Protein AF-A0A2W4JND5-F1 (afdb_monomer_lite)

Secondary structure (DSSP, 8-state):
----------PPPPPHHHHHHHHHHHHTSPPPHHHHHHHHHHHTT-HHHHHHHHHHHHHHHSS-S---------TTHHHHHHHHHHHTTTS-HHHHHHHHHHHHTTSEEEHHHHHHHHT--HHHHHHHHHHHHHTTSEEEETTEEEESSHHHHHHHHHTS-HHHHHHHHHHHHHHHHHTT--HHHHHHHHHH-GGGGGSTHHHHHHHHHHHHHHHH-HHHHHHHHHHHHTSTTS-HHHHHHHHHHHHHHHS-----TT---------------------------

Sequence (285 aa):
MVPAGGGCIELGPLSPGELHELGSAMLGRALTPDAVATAHRLTGGIPGYARSFLAVDGHARLGGRDHETGPVSAPGCQALVELITAQYSVLSAPTMRMLATAALLGGSVPRAALAVALDAAPGVLTEAIDEATTAGVIDADGDVVRFRIPVVREAFASRTPQSVRSVLHEELAARLARAGMAAELVGKLLLKAPGALVKDWVPDWLLASVAELGASAPSLATELLTRTIRQPFATEAQRAAMLAALTRILLPSRGLAGVGALPSARLQAAGGVVHPVRKIPVGTQ

Radius of gyration: 30.94 Å; chains: 1; bounding box: 106×78×84 Å

Foldseek 3Di:
DDDPPDDDDDDDAADLVSLQVLLCVLVVHGADSVLSVVLCQQQVSHVQSSNLCSNWCVCPPRPDDDDDDDPPPTPSLVVLLVVLCVLCVVADPLLLVLLLQCLLLPFKDFLVLSCLLVVDDPVSSVVSLVRCVVSQQWDDDPRIIGGPHNSSSVSSPVVQPLVRSLVSLLVSLVSCLVVVHQPVSSLVSCVSRVVSLQDLCLLVSLLVCLVVCLVPPLPSNLVSLVSNLPYDNQDPVSNVSSVVSNCCSVCVPPPPPDPPDPDPPDDDDDDDDDDDDDDDDDDDD

pLDDT: mean 79.1, std 19.09, range [31.92, 96.38]

Structure (mmCIF, N/CA/C/O backbone):
data_AF-A0A2W4JND5-F1
#
_entry.id   AF-A0A2W4JND5-F1
#
loop_
_atom_site.group_PDB
_atom_site.id
_atom_site.type_symbol
_atom_site.label_atom_id
_atom_site.label_alt_id
_atom_site.label_comp_id
_atom_site.label_asym_id
_atom_site.label_entity_id
_atom_site.label_seq_id
_atom_site.pdbx_PDB_ins_code
_atom_site.Cartn_x
_atom_site.Cartn_y
_atom_site.Cartn_z
_atom_site.occupancy
_atom_site.B_iso_or_equiv
_atom_site.auth_seq_id
_atom_site.auth_comp_id
_atom_site.auth_asym_id
_atom_site.auth_atom_id
_atom_site.pdbx_PDB_model_num
ATOM 1 N N . MET A 1 1 ? -43.789 -9.220 35.773 1.00 39.09 1 MET A N 1
ATOM 2 C CA . MET A 1 1 ? -43.293 -9.173 34.383 1.00 39.09 1 MET A CA 1
ATOM 3 C C . MET A 1 1 ? -42.991 -7.716 34.071 1.00 39.09 1 MET A C 1
ATOM 5 O O . MET A 1 1 ? -43.918 -6.957 33.833 1.00 39.09 1 MET A O 1
ATOM 9 N N . VAL A 1 2 ? -41.735 -7.296 34.244 1.00 39.28 2 VAL A N 1
ATOM 10 C CA . VAL A 1 2 ? -41.288 -5.906 34.036 1.00 39.28 2 VAL A CA 1
ATOM 11 C C . VAL A 1 2 ? -40.436 -5.897 32.766 1.00 39.28 2 VAL A C 1
ATOM 13 O O . VAL A 1 2 ? -39.515 -6.711 32.689 1.00 39.28 2 VAL A O 1
ATOM 16 N N . PRO A 1 3 ? -40.721 -5.044 31.769 1.00 44.81 3 PRO A N 1
ATOM 17 C CA . PRO A 1 3 ? -39.862 -4.922 30.606 1.00 44.81 3 PRO A CA 1
ATOM 18 C C . PRO A 1 3 ? -38.645 -4.086 31.010 1.00 44.81 3 PRO A C 1
ATOM 20 O O . PRO A 1 3 ? -38.774 -2.918 31.372 1.00 44.81 3 PRO A O 1
ATOM 23 N N . ALA A 1 4 ? -37.454 -4.678 30.980 1.00 48.53 4 ALA A N 1
ATOM 24 C CA . ALA A 1 4 ? -36.222 -3.907 31.042 1.00 48.53 4 ALA A CA 1
ATOM 25 C C . ALA A 1 4 ? -36.013 -3.259 29.666 1.00 48.53 4 ALA A C 1
ATOM 27 O O . ALA A 1 4 ? -35.512 -3.890 28.738 1.00 48.53 4 ALA A O 1
ATOM 28 N N . GLY A 1 5 ? -36.454 -2.009 29.524 1.00 49.97 5 GLY A N 1
ATOM 29 C CA . GLY A 1 5 ? -36.060 -1.150 28.413 1.00 49.97 5 GLY A CA 1
ATOM 30 C C . GLY A 1 5 ? -34.571 -0.844 28.536 1.00 49.97 5 GLY A C 1
ATOM 31 O O . GLY A 1 5 ? -34.183 0.065 29.264 1.00 49.97 5 GLY A O 1
ATOM 32 N N . GLY A 1 6 ? -33.732 -1.645 27.882 1.00 55.47 6 GLY A N 1
ATOM 33 C CA . GLY A 1 6 ? -32.300 -1.386 27.793 1.00 55.47 6 GLY A CA 1
ATOM 34 C C . GLY A 1 6 ? -32.061 -0.166 26.913 1.00 55.47 6 GLY A C 1
ATOM 35 O O . GLY A 1 6 ? -32.155 -0.260 25.693 1.00 55.47 6 GLY A O 1
ATOM 36 N N . GLY A 1 7 ? -31.783 0.985 27.524 1.00 60.22 7 GLY A N 1
ATOM 37 C CA . GLY A 1 7 ? -31.292 2.148 26.795 1.00 60.22 7 GLY A CA 1
ATOM 38 C C . GLY A 1 7 ? -29.882 1.864 26.286 1.00 60.22 7 GLY A C 1
ATOM 39 O O . GLY A 1 7 ? -28.967 1.665 27.084 1.00 60.22 7 GLY A O 1
ATOM 40 N N . CYS A 1 8 ? -29.698 1.829 24.968 1.00 54.56 8 CYS A N 1
ATOM 41 C CA . CYS A 1 8 ? -28.365 1.849 24.379 1.00 54.56 8 CYS A CA 1
ATOM 42 C C . CYS A 1 8 ? -27.800 3.267 24.501 1.00 54.56 8 CYS A C 1
ATOM 44 O O . CYS A 1 8 ? -28.387 4.218 23.990 1.00 54.56 8 CYS A O 1
ATOM 46 N N . ILE A 1 9 ? -26.665 3.405 25.186 1.00 69.31 9 ILE A N 1
ATOM 47 C CA . ILE A 1 9 ? -25.851 4.619 25.136 1.00 69.31 9 ILE A CA 1
ATOM 48 C C . ILE A 1 9 ? -24.853 4.411 24.003 1.00 69.31 9 ILE A C 1
ATOM 50 O O . ILE A 1 9 ? -23.995 3.531 24.090 1.00 69.31 9 ILE A O 1
ATOM 54 N N . GLU A 1 10 ? -24.978 5.196 22.936 1.00 68.19 10 GLU A N 1
ATOM 55 C CA . GLU A 1 10 ? -23.960 5.216 21.893 1.00 68.19 10 GLU A CA 1
ATOM 56 C C . GLU A 1 10 ? -22.719 5.931 22.420 1.00 68.19 10 GLU A C 1
ATOM 58 O O . GLU A 1 10 ? -22.744 7.118 22.748 1.00 68.19 10 GLU A O 1
ATOM 63 N N . LEU A 1 11 ? -21.626 5.183 22.532 1.00 73.75 11 LEU A N 1
ATOM 64 C CA . LEU A 1 11 ? -20.327 5.739 22.870 1.00 73.75 11 LEU A CA 1
ATOM 65 C C . LEU A 1 11 ? -19.638 6.169 21.577 1.00 73.75 11 LEU A C 1
ATOM 67 O O . LEU A 1 11 ? -19.337 5.341 20.716 1.00 73.75 11 LEU A O 1
ATOM 71 N N . GLY A 1 12 ? -19.398 7.473 21.451 1.00 78.31 12 GLY A N 1
ATOM 72 C CA . GLY A 1 12 ? -18.588 8.027 20.375 1.00 78.31 12 GLY A CA 1
ATOM 73 C C . GLY A 1 12 ? -17.095 7.707 20.543 1.00 78.31 12 GLY A C 1
ATOM 74 O O . GLY A 1 12 ? -16.668 7.201 21.586 1.00 78.31 12 GLY A O 1
ATOM 75 N N . PRO A 1 13 ? -16.273 8.005 19.524 1.00 87.50 13 PRO A N 1
ATOM 76 C CA . PRO A 1 13 ? -14.821 7.967 19.656 1.00 87.50 13 PRO A CA 1
ATOM 77 C C . PRO A 1 13 ? -14.331 8.896 20.774 1.00 87.50 13 PRO A C 1
ATOM 79 O O . PRO A 1 13 ? -14.938 9.935 21.028 1.00 87.50 13 PRO A O 1
ATOM 82 N N . LEU A 1 14 ? -13.201 8.547 21.392 1.00 89.75 14 LEU A N 1
ATOM 83 C CA . LEU A 1 14 ? -12.518 9.401 22.359 1.00 89.75 14 LEU A CA 1
ATOM 84 C C . LEU A 1 14 ? -12.172 10.740 21.714 1.00 89.75 14 LEU A C 1
ATOM 86 O O . LEU A 1 14 ? -11.491 10.791 20.686 1.00 89.75 14 LEU A O 1
ATOM 90 N N . SER A 1 15 ? -12.571 11.821 22.369 1.00 91.31 15 SER A N 1
ATOM 91 C CA . SER A 1 15 ? -12.099 13.159 22.051 1.00 91.31 15 SER A CA 1
ATOM 92 C C . SER A 1 15 ? -10.579 13.269 22.260 1.00 91.31 15 SER A C 1
ATOM 94 O O . SER A 1 15 ? -9.978 12.490 23.009 1.00 91.31 15 SER A O 1
ATOM 96 N N . PRO A 1 16 ? -9.916 14.271 21.654 1.00 90.31 16 PRO A N 1
ATOM 97 C CA . PRO A 1 16 ? -8.500 14.526 21.907 1.00 90.31 16 PRO A CA 1
ATOM 98 C C . PRO A 1 16 ? -8.167 14.710 23.398 1.00 90.31 16 PRO A C 1
ATOM 100 O O . PRO A 1 16 ? -7.103 14.281 23.837 1.00 90.31 16 PRO A O 1
ATOM 103 N N . GLY A 1 17 ? -9.075 15.301 24.185 1.00 90.38 17 GLY A N 1
ATOM 104 C CA . GLY A 1 17 ? -8.906 15.458 25.633 1.00 90.38 17 GLY A CA 1
ATOM 105 C C . GLY A 1 17 ? -8.914 14.116 26.366 1.00 90.38 17 GLY A C 1
ATOM 106 O O . GLY A 1 17 ? -7.968 13.803 27.083 1.00 90.38 17 GLY A O 1
ATOM 107 N N . GLU A 1 18 ? -9.912 13.273 26.101 1.00 93.25 18 GLU A N 1
ATOM 108 C CA . GLU A 1 18 ? -9.996 11.931 26.697 1.00 93.25 18 GLU A CA 1
ATOM 109 C C . GLU A 1 18 ? -8.821 11.040 26.268 1.00 93.25 18 GLU A C 1
ATOM 111 O O . GLU A 1 18 ? -8.309 10.241 27.052 1.00 93.25 18 GLU A O 1
ATOM 116 N N . LEU A 1 19 ? -8.340 11.195 25.030 1.00 91.19 19 LEU A N 1
ATOM 117 C CA . LEU A 1 19 ? -7.162 10.480 24.550 1.00 91.19 19 LEU A CA 1
ATOM 118 C C . LEU A 1 19 ? -5.870 10.971 25.218 1.00 91.19 19 LEU A C 1
ATOM 120 O O . LEU A 1 19 ? -4.980 10.162 25.489 1.00 91.19 19 LEU A O 1
ATOM 124 N N . HIS A 1 20 ? -5.759 12.272 25.498 1.00 91.81 20 HIS A N 1
ATOM 125 C CA . HIS A 1 20 ? -4.660 12.821 26.286 1.00 91.81 20 HIS A CA 1
ATOM 126 C C . HIS A 1 20 ? -4.665 12.250 27.705 1.00 91.81 20 HIS A C 1
ATOM 128 O O . HIS A 1 20 ? -3.616 11.812 28.175 1.00 91.81 20 HIS A O 1
ATOM 134 N N . GLU A 1 21 ? -5.821 12.214 28.368 1.00 92.88 21 GLU A N 1
ATOM 135 C CA . GLU A 1 21 ? -5.962 11.650 29.714 1.00 92.88 21 GLU A CA 1
ATOM 136 C C . GLU A 1 21 ? -5.598 10.163 29.738 1.00 92.88 21 GLU A C 1
ATOM 138 O O . GLU A 1 21 ? -4.731 9.748 30.511 1.00 92.88 21 GLU A O 1
ATOM 143 N N . LEU A 1 22 ? -6.180 9.374 28.829 1.00 90.62 22 LEU A N 1
ATOM 144 C CA . LEU A 1 22 ? -5.889 7.948 28.697 1.00 90.62 22 LEU A CA 1
ATOM 145 C C . LEU A 1 22 ? -4.401 7.699 28.429 1.00 90.62 22 LEU A C 1
ATOM 147 O O . LEU A 1 22 ? -3.769 6.885 29.103 1.00 90.62 22 LEU A O 1
ATOM 151 N N . GLY A 1 23 ? -3.833 8.396 27.445 1.00 87.50 23 GLY A N 1
ATOM 152 C CA . GLY A 1 23 ? -2.433 8.243 27.073 1.00 87.50 23 GLY A CA 1
ATOM 153 C C . GLY A 1 23 ? -1.480 8.672 28.178 1.00 87.50 23 GLY A C 1
ATOM 154 O O . GLY A 1 23 ? -0.476 7.998 28.405 1.00 87.50 23 GLY A O 1
ATOM 155 N N . SER A 1 24 ? -1.816 9.733 28.912 1.00 88.62 24 SER A N 1
ATOM 156 C CA . SER A 1 24 ? -0.986 10.208 30.015 1.00 88.62 24 SER A CA 1
ATOM 157 C C . SER A 1 24 ? -0.997 9.248 31.199 1.00 88.62 24 SER A C 1
ATOM 159 O O . SER A 1 24 ? 0.059 8.979 31.773 1.00 88.62 24 SER A O 1
ATOM 161 N N . ALA A 1 25 ? -2.160 8.670 31.510 1.00 88.94 25 ALA A N 1
ATOM 162 C CA . ALA A 1 25 ? -2.290 7.633 32.526 1.00 88.94 25 ALA A CA 1
ATOM 163 C C . ALA A 1 25 ? -1.521 6.355 32.149 1.00 88.94 25 ALA A C 1
ATOM 165 O O . ALA A 1 25 ? -0.824 5.791 32.988 1.00 88.94 25 ALA A O 1
ATOM 166 N N . MET A 1 26 ? -1.604 5.909 30.889 1.00 87.50 26 MET A N 1
ATOM 167 C CA . MET A 1 26 ? -0.947 4.673 30.439 1.00 87.50 26 MET A CA 1
ATOM 168 C C . MET A 1 26 ? 0.574 4.801 30.304 1.00 87.50 26 MET A C 1
ATOM 170 O O . MET A 1 26 ? 1.289 3.848 30.598 1.00 87.50 26 MET A O 1
ATOM 174 N N . LEU A 1 27 ? 1.074 5.953 29.849 1.00 85.12 27 LEU A N 1
ATOM 175 C CA . LEU A 1 27 ? 2.503 6.167 29.586 1.00 85.12 27 LEU A CA 1
ATOM 176 C C . LEU A 1 27 ? 3.247 6.807 30.767 1.00 85.12 27 LEU A C 1
ATOM 178 O O . LEU A 1 27 ? 4.459 7.014 30.681 1.00 85.12 27 LEU A O 1
ATOM 182 N N . GLY A 1 28 ? 2.531 7.171 31.837 1.00 85.31 28 GLY A N 1
ATOM 183 C CA . GLY A 1 28 ? 3.091 7.835 33.018 1.00 85.31 28 GLY A CA 1
ATOM 184 C C . GLY A 1 28 ? 3.642 9.241 32.749 1.00 85.31 28 GLY A C 1
ATOM 185 O O . GLY A 1 28 ? 4.472 9.728 33.513 1.00 85.31 28 GLY A O 1
ATOM 186 N N . ARG A 1 29 ? 3.233 9.891 31.649 1.00 86.81 29 ARG A N 1
ATOM 187 C CA . ARG A 1 29 ? 3.708 11.224 31.238 1.00 86.81 29 ARG A CA 1
ATOM 188 C C . ARG A 1 29 ? 2.666 11.959 30.408 1.00 86.81 29 ARG A C 1
ATOM 190 O O . ARG A 1 29 ? 1.970 11.332 29.621 1.00 86.81 29 ARG A O 1
ATOM 197 N N . ALA A 1 30 ? 2.639 13.286 30.488 1.00 86.56 30 ALA A N 1
ATOM 198 C CA . ALA A 1 30 ? 1.767 14.089 29.635 1.00 86.56 30 ALA A CA 1
ATOM 199 C C . ALA A 1 30 ? 2.084 13.881 28.141 1.00 86.56 30 ALA A C 1
ATOM 201 O O . ALA A 1 30 ? 3.249 13.904 27.721 1.00 86.56 30 ALA A O 1
ATOM 202 N N . LEU A 1 31 ? 1.043 13.697 27.327 1.00 85.19 31 LEU A N 1
ATOM 203 C CA . LEU A 1 31 ? 1.168 13.689 25.871 1.00 85.19 31 LEU A CA 1
ATOM 204 C C . LEU A 1 31 ? 1.170 15.112 25.308 1.00 85.19 31 LEU A C 1
ATOM 206 O O . LEU A 1 31 ? 0.340 15.939 25.677 1.00 85.19 31 LEU A O 1
ATOM 210 N N . THR A 1 32 ? 2.063 15.391 24.360 1.00 87.69 32 THR A N 1
ATOM 211 C CA . THR A 1 32 ? 2.031 16.659 23.620 1.00 87.69 32 THR A CA 1
ATOM 212 C C . THR A 1 32 ? 0.792 16.727 22.715 1.00 87.69 32 THR A C 1
ATOM 214 O O . THR A 1 32 ? 0.292 15.678 22.296 1.00 87.69 32 THR A O 1
ATOM 217 N N . PRO A 1 33 ? 0.306 17.928 22.347 1.00 88.12 33 PRO A N 1
ATOM 218 C CA . PRO A 1 33 ? -0.812 18.067 21.408 1.00 88.12 33 PRO A CA 1
ATOM 219 C C . PRO A 1 33 ? -0.591 17.309 20.091 1.00 88.12 33 PRO A C 1
ATOM 221 O O . PRO A 1 33 ? -1.497 16.634 19.607 1.00 88.12 33 PRO A O 1
ATOM 224 N N . ASP A 1 34 ? 0.636 17.324 19.564 1.00 84.44 34 ASP A N 1
ATOM 225 C CA . ASP A 1 34 ? 1.003 16.585 18.350 1.00 84.44 34 ASP A CA 1
ATOM 226 C C . ASP A 1 34 ? 0.943 15.064 18.538 1.00 84.44 34 ASP A C 1
ATOM 228 O O . ASP A 1 34 ? 0.507 14.337 17.639 1.00 84.44 34 ASP A O 1
ATOM 232 N N . ALA A 1 35 ? 1.352 14.566 19.710 1.00 83.38 35 ALA A N 1
ATOM 233 C CA . ALA A 1 35 ? 1.254 13.150 20.046 1.00 83.38 35 ALA A CA 1
ATOM 234 C C . ALA A 1 35 ? -0.210 12.706 20.162 1.00 83.38 35 ALA A C 1
ATOM 236 O O . ALA A 1 35 ? -0.574 11.658 19.628 1.00 83.38 35 ALA A O 1
ATOM 237 N N . VAL A 1 36 ? -1.059 13.524 20.791 1.00 88.50 36 VAL A N 1
ATOM 238 C CA . VAL A 1 36 ? -2.507 13.285 20.886 1.00 88.50 36 VAL A CA 1
ATOM 239 C C . VAL A 1 36 ? -3.141 13.285 19.497 1.00 88.50 36 VAL A C 1
ATOM 241 O O . VAL A 1 36 ? -3.840 12.337 19.144 1.00 88.50 36 VAL A O 1
ATOM 244 N N . ALA A 1 37 ? -2.852 14.292 18.669 1.00 85.62 37 ALA A N 1
ATOM 245 C CA . ALA A 1 37 ? -3.363 14.374 17.302 1.00 85.62 37 ALA A CA 1
ATOM 246 C C . ALA A 1 37 ? -2.917 13.174 16.451 1.00 85.62 37 ALA A C 1
ATOM 248 O O . ALA A 1 37 ? -3.693 12.633 15.660 1.00 85.62 37 ALA A O 1
ATOM 249 N N . THR A 1 38 ? -1.676 12.718 16.634 1.00 82.88 38 THR A N 1
ATOM 250 C CA . THR A 1 38 ? -1.141 11.538 15.949 1.00 82.88 38 THR A CA 1
ATOM 251 C C . THR A 1 38 ? -1.830 10.259 16.404 1.00 82.88 38 THR A C 1
ATOM 253 O O . THR A 1 38 ? -2.310 9.509 15.556 1.00 82.88 38 THR A O 1
ATOM 256 N N . ALA A 1 39 ? -1.948 10.030 17.712 1.00 83.88 39 ALA A N 1
ATOM 257 C CA . ALA A 1 39 ? -2.646 8.871 18.254 1.00 83.88 39 ALA A CA 1
ATOM 258 C C . ALA A 1 39 ? -4.120 8.846 17.815 1.00 83.88 39 ALA A C 1
ATOM 260 O O . ALA A 1 39 ? -4.609 7.807 17.368 1.00 83.88 39 ALA A O 1
ATOM 261 N N . HIS A 1 40 ? -4.804 9.993 17.848 1.00 87.06 40 HIS A N 1
ATOM 262 C CA . HIS A 1 40 ? -6.198 10.108 17.425 1.00 87.06 40 HIS A CA 1
ATOM 263 C C . HIS A 1 40 ? -6.356 9.751 15.944 1.00 87.06 40 HIS A C 1
ATOM 265 O O . HIS A 1 40 ? -7.178 8.912 15.590 1.00 87.06 40 HIS A O 1
ATOM 271 N N . ARG A 1 41 ? -5.512 10.310 15.069 1.00 84.75 41 ARG A N 1
ATOM 272 C CA . ARG A 1 41 ? -5.516 10.006 13.630 1.00 84.75 41 ARG A CA 1
ATOM 273 C C . ARG A 1 41 ? -5.228 8.534 13.326 1.00 84.75 41 ARG A C 1
ATOM 275 O O . ARG A 1 41 ? -5.831 7.981 12.414 1.00 84.75 41 ARG A O 1
ATOM 282 N N . LEU A 1 42 ? -4.303 7.901 14.048 1.00 81.06 42 LEU A N 1
ATOM 283 C CA . LEU A 1 42 ? -3.937 6.501 13.800 1.00 81.06 42 LEU A CA 1
ATOM 284 C C . LEU A 1 42 ? -5.025 5.521 14.251 1.00 81.06 42 LEU A C 1
ATOM 286 O O . LEU A 1 42 ? -5.218 4.488 13.611 1.00 81.06 42 LEU A O 1
ATOM 290 N N . THR A 1 43 ? -5.729 5.852 15.332 1.00 84.00 43 THR A N 1
ATOM 291 C CA . THR A 1 43 ? -6.677 4.954 16.015 1.00 84.00 43 THR A CA 1
ATOM 292 C C . THR A 1 43 ? -8.141 5.296 15.743 1.00 84.00 43 THR A C 1
ATOM 294 O O . THR A 1 43 ? -9.027 4.530 16.110 1.00 84.00 43 THR A O 1
ATOM 297 N N . GLY A 1 44 ? -8.407 6.442 15.111 1.00 83.62 44 GLY A N 1
ATOM 298 C CA . GLY A 1 44 ? -9.751 6.985 14.923 1.00 83.62 44 GLY A CA 1
ATOM 299 C C . GLY A 1 44 ? -10.433 7.393 16.230 1.00 83.62 44 GLY A C 1
ATOM 300 O O . GLY A 1 44 ? -11.652 7.494 16.251 1.00 83.62 44 GLY A O 1
ATOM 301 N N . GLY A 1 45 ? -9.679 7.535 17.329 1.00 83.81 45 GLY A N 1
ATOM 302 C CA . GLY A 1 45 ? -10.237 7.749 18.668 1.00 83.81 45 GLY A CA 1
ATOM 303 C C . GLY A 1 45 ? -10.958 6.522 19.240 1.00 83.81 45 GLY A C 1
ATOM 304 O O . GLY A 1 45 ? -11.527 6.602 20.322 1.00 83.81 45 GLY A O 1
ATOM 305 N N . ILE A 1 46 ? -10.946 5.370 18.561 1.00 85.44 46 ILE A N 1
ATOM 306 C CA . ILE A 1 46 ? -11.644 4.175 19.046 1.00 85.44 46 ILE A CA 1
ATOM 307 C C . ILE A 1 46 ? -10.950 3.678 20.325 1.00 85.44 46 ILE A C 1
ATOM 309 O O . ILE A 1 46 ? -9.768 3.325 20.259 1.00 85.44 46 ILE A O 1
ATOM 313 N N . PRO A 1 47 ? -11.644 3.596 21.481 1.00 84.75 47 PRO A N 1
ATOM 314 C CA . PRO A 1 47 ? -11.005 3.332 22.772 1.00 84.75 47 PRO A CA 1
ATOM 315 C C . PRO A 1 47 ? -10.136 2.068 22.805 1.00 84.75 47 PRO A C 1
ATOM 317 O O . PRO A 1 47 ? -9.034 2.087 23.355 1.00 84.75 47 PRO A O 1
ATOM 320 N N . GLY A 1 48 ? -10.602 0.975 22.189 1.00 79.50 48 GLY A N 1
ATOM 321 C CA . GLY A 1 48 ? -9.845 -0.278 22.105 1.00 79.50 48 GLY A CA 1
ATOM 322 C C . GLY A 1 48 ? -8.540 -0.120 21.321 1.00 79.50 48 GLY A C 1
ATOM 323 O O . GLY A 1 48 ? -7.477 -0.505 21.801 1.00 79.50 48 GLY A O 1
ATOM 324 N N . TYR A 1 49 ? -8.602 0.530 20.157 1.00 81.56 49 TYR A N 1
ATOM 325 C CA . TYR A 1 49 ? -7.434 0.794 19.317 1.00 81.56 49 TYR A CA 1
ATOM 326 C C . TYR A 1 49 ? -6.456 1.764 19.977 1.00 81.56 49 TYR A C 1
ATOM 328 O O . TYR A 1 49 ? -5.252 1.530 19.933 1.00 81.56 49 TYR A O 1
ATOM 336 N N . ALA A 1 50 ? -6.966 2.816 20.620 1.00 84.62 50 ALA A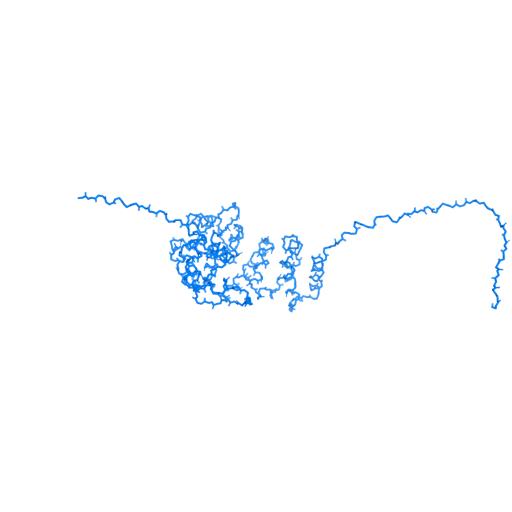 N 1
ATOM 337 C CA . ALA A 1 50 ? -6.172 3.769 21.385 1.00 84.62 50 ALA A CA 1
ATOM 338 C C . ALA A 1 50 ? -5.377 3.079 22.495 1.00 84.62 50 ALA A C 1
ATOM 340 O O . ALA A 1 50 ? -4.158 3.236 22.553 1.00 84.62 50 ALA A O 1
ATOM 341 N N . ARG A 1 51 ? -6.037 2.261 23.326 1.00 81.81 51 ARG A N 1
ATOM 342 C CA . ARG A 1 51 ? -5.371 1.512 24.402 1.00 81.81 51 ARG A CA 1
ATOM 343 C C . ARG A 1 51 ? -4.302 0.573 23.863 1.00 81.81 51 ARG A C 1
ATOM 345 O O . ARG A 1 51 ? -3.172 0.609 24.342 1.00 81.81 51 ARG A O 1
ATOM 352 N N . SER A 1 52 ? -4.638 -0.239 22.863 1.00 78.25 52 SER A N 1
ATOM 353 C CA . SER A 1 52 ? -3.684 -1.178 22.275 1.00 78.25 52 SER A CA 1
ATOM 354 C C . SER A 1 52 ? -2.496 -0.456 21.635 1.00 78.25 52 SER A C 1
ATOM 356 O O . SER A 1 52 ? -1.360 -0.841 21.875 1.00 78.25 52 SER A O 1
ATOM 358 N N . PHE A 1 53 ? -2.720 0.626 20.884 1.00 78.31 53 PHE A N 1
ATOM 359 C CA . PHE A 1 53 ? -1.640 1.423 20.297 1.00 78.31 53 PHE A CA 1
ATOM 360 C C . PHE A 1 53 ? -0.733 2.049 21.366 1.00 78.31 53 PHE A C 1
ATOM 362 O O . PHE A 1 53 ? 0.488 1.940 21.281 1.00 78.31 53 PHE A O 1
ATOM 369 N N . LEU A 1 54 ? -1.311 2.669 22.399 1.00 80.62 54 LEU A N 1
ATOM 370 C CA . LEU A 1 54 ? -0.556 3.312 23.477 1.00 80.62 54 LEU A CA 1
ATOM 371 C C . LEU A 1 54 ? 0.288 2.308 24.270 1.00 80.62 54 LEU A C 1
ATOM 373 O O . LEU A 1 54 ? 1.446 2.596 24.558 1.00 80.62 54 LEU A O 1
ATOM 377 N N . ALA A 1 55 ? -0.257 1.125 24.568 1.00 77.44 55 ALA A N 1
ATOM 378 C CA . ALA A 1 55 ? 0.453 0.073 25.298 1.00 77.44 55 ALA A CA 1
ATOM 379 C C . ALA A 1 55 ? 1.682 -0.472 24.548 1.00 77.44 55 ALA A C 1
ATOM 381 O O . ALA A 1 55 ? 2.608 -0.989 25.166 1.00 77.44 55 ALA A O 1
ATOM 382 N N . VAL A 1 56 ? 1.674 -0.382 23.219 1.00 68.88 56 VAL A N 1
ATOM 383 C CA . VAL A 1 56 ? 2.628 -1.065 22.338 1.00 68.88 56 VAL A CA 1
ATOM 384 C C . VAL A 1 56 ? 3.655 -0.096 21.773 1.00 68.88 56 VAL A C 1
ATOM 386 O O . VAL A 1 56 ? 4.858 -0.307 21.890 1.00 68.88 56 VAL A O 1
ATOM 389 N N . ASP A 1 57 ? 3.158 0.979 21.174 1.00 67.94 57 ASP A N 1
ATOM 390 C CA . ASP A 1 57 ? 3.929 1.925 20.378 1.00 67.94 57 ASP A CA 1
ATOM 391 C C . ASP A 1 57 ? 3.987 3.310 21.030 1.00 67.94 57 ASP A C 1
ATOM 393 O O . ASP A 1 57 ? 4.777 4.153 20.607 1.00 67.94 57 ASP A O 1
ATOM 397 N N . GLY A 1 58 ? 3.174 3.577 22.059 1.00 66.38 58 GLY A N 1
ATOM 398 C CA . GLY A 1 58 ? 3.047 4.908 22.656 1.00 66.38 58 GLY A CA 1
ATOM 399 C C . GLY A 1 58 ? 4.367 5.463 23.198 1.00 66.38 58 GLY A C 1
ATOM 400 O O . GLY A 1 58 ? 4.629 6.660 23.092 1.00 66.38 58 GLY A O 1
ATOM 401 N N . HIS A 1 59 ? 5.254 4.607 23.709 1.00 66.25 59 HIS A N 1
ATOM 402 C CA . HIS A 1 59 ? 6.583 5.040 24.145 1.00 66.25 59 HIS A CA 1
ATOM 403 C C . HIS A 1 59 ? 7.512 5.376 22.970 1.00 66.25 59 HIS A C 1
ATOM 405 O O . HIS A 1 59 ? 8.135 6.435 22.986 1.00 66.25 59 HIS A O 1
ATOM 411 N N . ALA A 1 60 ? 7.570 4.521 21.944 1.00 67.06 60 ALA A N 1
ATOM 412 C CA . ALA A 1 60 ? 8.506 4.662 20.826 1.00 67.06 60 ALA A CA 1
ATOM 413 C C . ALA A 1 60 ? 8.057 5.694 19.776 1.00 67.06 60 ALA A C 1
ATOM 415 O O . ALA A 1 60 ? 8.870 6.456 19.266 1.00 67.06 60 ALA A O 1
ATOM 416 N N . ARG A 1 61 ? 6.760 5.737 19.446 1.00 68.81 61 ARG A N 1
ATOM 417 C CA . ARG A 1 61 ? 6.212 6.566 18.355 1.00 68.81 61 ARG A CA 1
ATOM 418 C C . ARG A 1 61 ? 5.690 7.924 18.825 1.00 68.81 61 ARG A C 1
ATOM 420 O O . ARG A 1 61 ? 5.503 8.807 17.994 1.00 68.81 61 ARG A O 1
ATOM 427 N N . LEU A 1 62 ? 5.462 8.107 20.130 1.00 73.19 62 LEU A N 1
ATOM 428 C CA . LEU A 1 62 ? 5.026 9.386 20.716 1.00 73.19 62 LEU A CA 1
ATOM 429 C C . LEU A 1 62 ? 6.073 10.000 21.665 1.00 73.19 62 LEU A C 1
ATOM 431 O O . LEU A 1 62 ? 5.773 10.977 22.360 1.00 73.19 62 LEU A O 1
ATOM 435 N N . GLY A 1 63 ? 7.262 9.400 21.779 1.00 56.97 63 GLY A N 1
ATOM 436 C CA . GLY A 1 63 ? 8.404 9.949 22.511 1.00 56.97 63 GLY A CA 1
ATOM 437 C C . GLY A 1 63 ? 9.154 10.945 21.628 1.00 56.97 63 GLY A C 1
ATOM 438 O O . GLY A 1 63 ? 9.584 10.603 20.533 1.00 56.97 63 GLY A O 1
ATOM 439 N N . GLY A 1 64 ? 9.249 12.203 22.055 1.00 51.16 64 GLY A N 1
ATOM 440 C CA . GLY A 1 64 ? 9.894 13.255 21.273 1.00 51.16 64 GLY A CA 1
ATOM 441 C C . GLY A 1 64 ? 11.409 13.060 21.133 1.00 51.16 64 GLY A C 1
ATOM 442 O O . GLY A 1 64 ? 12.094 12.977 22.143 1.00 51.16 64 GLY A O 1
ATOM 443 N N . ARG A 1 65 ? 11.860 13.107 19.870 1.00 45.53 65 ARG A N 1
ATOM 444 C CA . ARG A 1 65 ? 13.229 13.185 19.312 1.00 45.53 65 ARG A CA 1
ATOM 445 C C . ARG A 1 65 ? 14.186 12.015 19.598 1.00 45.53 65 ARG A C 1
ATOM 447 O O . ARG A 1 65 ? 14.354 11.557 20.716 1.00 45.53 65 ARG A O 1
ATOM 454 N N . ASP A 1 66 ? 14.832 11.620 18.502 1.00 39.69 66 ASP A N 1
ATOM 455 C CA . ASP A 1 66 ? 15.968 10.711 18.368 1.00 39.69 66 ASP A CA 1
ATOM 456 C C . ASP A 1 66 ? 15.687 9.235 18.660 1.00 39.69 66 ASP A C 1
ATOM 458 O O . ASP A 1 66 ? 16.162 8.673 19.640 1.00 39.69 66 ASP A O 1
ATOM 462 N N . HIS A 1 67 ? 14.994 8.568 17.736 1.00 39.16 67 HIS A N 1
ATOM 463 C CA . HIS A 1 67 ? 15.336 7.184 17.409 1.00 39.16 67 HIS A CA 1
ATOM 464 C C . HIS A 1 67 ? 15.321 7.005 15.895 1.00 39.16 67 HIS A C 1
ATOM 466 O O . HIS A 1 67 ? 14.305 7.218 15.230 1.00 39.16 67 HIS A O 1
ATOM 472 N N . GLU A 1 68 ? 16.483 6.632 15.363 1.00 31.92 68 GLU A N 1
ATOM 473 C CA . GLU A 1 68 ? 16.620 6.105 14.017 1.00 31.92 68 GLU A CA 1
ATOM 474 C C . GLU A 1 68 ? 15.569 5.014 13.799 1.00 31.92 68 GLU A C 1
ATOM 476 O O . GLU A 1 68 ? 15.389 4.111 14.618 1.00 31.92 68 GLU A O 1
ATOM 481 N N . THR A 1 69 ? 14.844 5.124 12.692 1.00 39.09 69 THR A N 1
ATOM 482 C CA . THR A 1 69 ? 13.872 4.144 12.208 1.00 39.09 69 THR A CA 1
ATOM 483 C C . THR A 1 69 ? 14.559 2.813 11.892 1.00 39.09 69 THR A C 1
ATOM 485 O O . THR A 1 69 ? 14.846 2.502 10.739 1.00 39.09 69 THR A O 1
ATOM 488 N N . GLY A 1 70 ? 14.823 2.021 12.929 1.00 32.47 70 GLY A N 1
ATOM 489 C CA . GLY A 1 70 ? 15.053 0.584 12.845 1.00 32.47 70 GLY A CA 1
ATOM 490 C C . GLY A 1 70 ? 13.719 -0.176 12.858 1.00 32.47 70 GLY A C 1
ATOM 491 O O . GLY A 1 70 ? 12.726 0.329 13.389 1.00 32.47 70 GLY A O 1
ATOM 492 N N . PRO A 1 71 ? 13.647 -1.376 12.258 1.00 32.66 71 PRO A N 1
ATOM 493 C CA . PRO A 1 71 ? 12.406 -2.129 12.156 1.00 32.66 71 PRO A CA 1
ATOM 494 C C . PRO A 1 71 ? 11.961 -2.576 13.550 1.00 32.66 71 PRO A C 1
ATOM 496 O O . PRO A 1 71 ? 12.526 -3.500 14.131 1.00 32.66 71 PRO A O 1
ATOM 499 N N . VAL A 1 72 ? 10.927 -1.927 14.083 1.00 37.75 72 VAL A N 1
ATOM 500 C CA . VAL A 1 72 ? 10.262 -2.346 15.316 1.00 37.75 72 VAL A CA 1
ATOM 501 C C . VAL A 1 72 ? 9.566 -3.684 15.048 1.00 37.75 72 VAL A C 1
ATOM 503 O O . VAL A 1 72 ? 8.418 -3.743 14.619 1.00 37.75 72 VAL A O 1
ATOM 506 N N . SER A 1 73 ? 10.281 -4.783 15.280 1.00 41.12 73 SER A N 1
ATOM 507 C CA . SER A 1 73 ? 9.669 -6.055 15.659 1.00 41.12 73 SER A CA 1
ATOM 508 C C . SER A 1 73 ? 9.457 -6.013 17.169 1.00 41.12 73 SER A C 1
ATOM 510 O O . SER A 1 73 ? 10.255 -6.560 17.923 1.00 41.12 73 SER A O 1
ATOM 512 N N . ALA A 1 74 ? 8.427 -5.293 17.622 1.00 35.97 74 ALA A N 1
ATOM 513 C CA . ALA A 1 74 ? 8.017 -5.312 19.023 1.00 35.97 74 ALA A CA 1
ATOM 514 C C . ALA A 1 74 ? 6.829 -6.280 19.211 1.00 35.97 74 ALA A C 1
ATOM 516 O O . ALA A 1 74 ? 5.873 -6.219 18.431 1.00 35.97 74 ALA A O 1
ATOM 517 N N . PRO A 1 75 ? 6.833 -7.121 20.265 1.00 35.81 75 PRO A N 1
ATOM 518 C CA . PRO A 1 75 ? 5.759 -8.064 20.615 1.00 35.81 75 PRO A CA 1
ATOM 519 C C . PRO A 1 75 ? 4.355 -7.458 20.789 1.00 35.81 75 PRO A C 1
ATOM 521 O O . PRO A 1 75 ? 3.378 -8.185 20.936 1.00 35.81 75 PRO A O 1
ATOM 524 N N . GLY A 1 76 ? 4.218 -6.133 20.769 1.00 41.53 76 GLY A N 1
ATOM 525 C CA . GLY A 1 76 ? 2.940 -5.467 20.969 1.00 41.53 76 GLY A CA 1
ATOM 526 C C . GLY A 1 76 ? 2.017 -5.426 19.742 1.00 41.53 76 GLY A C 1
ATOM 527 O O . GLY A 1 76 ? 0.819 -5.199 19.892 1.00 41.53 76 GLY A O 1
ATOM 528 N N . CYS A 1 77 ? 2.503 -5.734 18.533 1.00 55.94 77 CYS A N 1
ATOM 529 C CA . CYS A 1 77 ? 1.611 -5.900 17.376 1.00 55.94 77 CYS A CA 1
ATOM 530 C C . CYS A 1 77 ? 0.540 -6.976 17.624 1.00 55.94 77 CYS A C 1
ATOM 532 O O . CYS A 1 77 ? -0.551 -6.883 17.075 1.00 55.94 77 CYS A O 1
ATOM 534 N N . GLN A 1 78 ? 0.824 -7.975 18.459 1.00 60.69 78 GLN A N 1
ATOM 535 C CA . GLN A 1 78 ? -0.008 -9.162 18.569 1.00 60.69 78 GLN A CA 1
ATOM 536 C C . GLN A 1 78 ? -1.372 -8.900 19.219 1.00 60.69 78 GLN A C 1
ATOM 538 O O . GLN A 1 78 ? -2.372 -9.284 18.633 1.00 60.69 78 GLN A O 1
ATOM 543 N N . ALA A 1 79 ? -1.458 -8.169 20.335 1.00 64.44 79 ALA A N 1
ATOM 544 C CA . ALA A 1 79 ? -2.744 -7.907 20.997 1.00 64.44 79 ALA A CA 1
ATOM 545 C C . ALA A 1 79 ? -3.686 -7.032 20.147 1.00 64.44 79 ALA A C 1
ATOM 547 O O . ALA A 1 79 ? -4.892 -7.259 20.090 1.00 64.44 79 ALA A O 1
ATOM 548 N N . LEU A 1 80 ? -3.131 -6.037 19.450 1.00 69.62 80 LEU A N 1
ATOM 549 C CA . LEU A 1 80 ? -3.868 -5.202 18.501 1.00 69.62 80 LEU A CA 1
ATOM 550 C C . LEU A 1 80 ? -4.317 -6.022 17.279 1.00 69.62 80 LEU A C 1
ATOM 552 O O . LEU A 1 80 ? -5.462 -5.912 16.844 1.00 69.62 80 LEU A O 1
ATOM 556 N N . VAL A 1 81 ? -3.428 -6.864 16.745 1.00 69.38 81 VAL A N 1
ATOM 557 C CA . VAL A 1 81 ? -3.738 -7.793 15.652 1.00 69.38 81 VAL A CA 1
ATOM 558 C C . VAL A 1 81 ? -4.807 -8.793 16.074 1.00 69.38 81 VAL A C 1
ATOM 560 O O . VAL A 1 81 ? -5.716 -9.034 15.291 1.00 69.38 81 VAL A O 1
ATOM 563 N N . GLU A 1 82 ? -4.753 -9.341 17.284 1.00 71.50 82 GLU A N 1
ATOM 564 C CA . GLU A 1 82 ? -5.742 -10.271 17.835 1.00 71.50 82 GLU A CA 1
ATOM 565 C C . GLU A 1 82 ? -7.097 -9.591 18.024 1.00 71.50 82 GLU A C 1
ATOM 567 O O . GLU A 1 82 ? -8.103 -10.133 17.574 1.00 71.50 82 GLU A O 1
ATOM 572 N N . LEU A 1 83 ? -7.129 -8.375 18.582 1.00 75.00 83 LEU A N 1
ATOM 573 C CA . LEU A 1 83 ? -8.348 -7.572 18.714 1.00 75.00 83 LEU A CA 1
ATOM 574 C C . LEU A 1 83 ? -9.005 -7.330 17.348 1.00 75.00 83 LEU A C 1
ATOM 576 O O . LEU A 1 83 ? -10.192 -7.588 17.167 1.00 75.00 83 LEU A O 1
ATOM 580 N N . ILE A 1 84 ? -8.223 -6.860 16.374 1.00 76.94 84 ILE A N 1
ATOM 581 C CA . ILE A 1 84 ? -8.705 -6.559 15.021 1.00 76.94 84 ILE A CA 1
ATOM 582 C C . ILE A 1 84 ? -9.112 -7.844 14.294 1.00 76.94 84 ILE A C 1
ATOM 584 O O . ILE A 1 84 ? -10.133 -7.876 13.613 1.00 76.94 84 ILE A O 1
ATOM 588 N N . THR A 1 85 ? -8.356 -8.929 14.465 1.00 71.94 85 THR A N 1
ATOM 589 C CA . THR A 1 85 ? -8.679 -10.230 13.867 1.00 71.94 85 THR A CA 1
ATOM 590 C C . THR A 1 85 ? -9.968 -10.792 14.454 1.00 71.94 85 THR A C 1
ATOM 592 O O . THR A 1 85 ? -10.793 -11.291 13.698 1.00 71.94 85 THR A O 1
ATOM 595 N N . ALA A 1 86 ? -10.179 -10.680 15.767 1.00 75.88 86 ALA A N 1
ATOM 596 C CA . ALA A 1 86 ? -11.418 -11.094 16.415 1.00 75.88 86 ALA A CA 1
ATOM 597 C C . ALA A 1 86 ? -12.604 -10.252 15.926 1.00 75.88 86 ALA A C 1
ATOM 599 O O . ALA A 1 86 ? -13.632 -10.809 15.542 1.00 75.88 86 ALA A O 1
ATOM 600 N N . GLN A 1 87 ? -12.433 -8.928 15.858 1.00 77.06 87 GLN A N 1
ATOM 601 C CA . GLN A 1 87 ? -13.462 -7.994 15.403 1.00 77.06 87 GLN A CA 1
ATOM 602 C C . GLN A 1 87 ? -13.919 -8.267 13.964 1.00 77.06 87 GLN A C 1
ATOM 604 O O . GLN A 1 87 ? -15.106 -8.167 13.672 1.00 77.06 87 GLN A O 1
ATOM 609 N N . TYR A 1 88 ? -12.995 -8.643 13.078 1.00 81.88 88 TYR A N 1
ATOM 610 C CA . TYR A 1 88 ? -13.284 -8.897 11.664 1.00 81.88 88 TYR A CA 1
ATOM 611 C C . TYR A 1 88 ? -13.289 -10.387 11.296 1.00 81.88 88 TYR A C 1
ATOM 613 O O . TYR A 1 88 ? -13.246 -10.735 10.119 1.00 81.88 88 TYR A O 1
ATOM 621 N N . SER A 1 89 ? -13.371 -11.281 12.285 1.00 74.88 89 SER A N 1
ATOM 622 C CA . SER A 1 89 ? -13.397 -12.739 12.071 1.00 74.88 89 SER A CA 1
ATOM 623 C C . SER A 1 89 ? -14.642 -13.231 11.324 1.00 74.88 89 SER A C 1
ATOM 625 O O . SER A 1 89 ? -14.623 -14.321 10.761 1.00 74.88 89 SER A O 1
ATOM 627 N N . VAL A 1 90 ? -15.699 -12.415 11.296 1.00 83.50 90 VAL A N 1
ATOM 628 C CA . VAL A 1 90 ? -16.960 -12.678 10.586 1.00 83.50 90 VAL A CA 1
ATOM 629 C C . VAL A 1 90 ? -16.816 -12.489 9.069 1.00 83.50 90 VAL A C 1
ATOM 631 O O . VAL A 1 90 ? -17.636 -13.006 8.316 1.00 83.50 90 VAL A O 1
ATOM 634 N N . LEU A 1 91 ? -15.772 -11.785 8.612 1.00 90.12 91 LEU A N 1
ATOM 635 C CA . LEU A 1 91 ? -15.544 -11.543 7.190 1.00 90.12 91 LEU A CA 1
ATOM 636 C C . LEU A 1 91 ? -15.179 -12.826 6.445 1.00 90.12 91 LEU A C 1
ATOM 638 O O . LEU A 1 91 ? -14.404 -13.659 6.928 1.00 90.12 91 LEU A O 1
ATOM 642 N N . SER A 1 92 ? -15.667 -12.937 5.213 1.00 92.00 92 SER A N 1
ATOM 643 C CA . SER A 1 92 ? -15.340 -14.050 4.334 1.00 92.00 92 SER A CA 1
ATOM 644 C C . SER A 1 92 ? -13.830 -14.148 4.055 1.00 92.00 92 SER A C 1
ATOM 646 O O . SER A 1 92 ? -13.071 -13.170 4.068 1.00 92.00 92 SER A O 1
ATOM 648 N N . ALA A 1 93 ? -13.358 -15.363 3.759 1.00 90.06 93 ALA A N 1
ATOM 649 C CA . ALA A 1 93 ? -11.953 -15.589 3.425 1.00 90.06 93 ALA A CA 1
ATOM 650 C C . ALA A 1 93 ? -11.463 -14.770 2.202 1.00 90.06 93 ALA A C 1
ATOM 652 O O . ALA A 1 93 ? -10.338 -14.262 2.265 1.00 90.06 93 ALA A O 1
ATOM 653 N N . PRO A 1 94 ? -12.243 -14.600 1.109 1.00 92.06 94 PRO A N 1
ATOM 654 C CA . PRO A 1 94 ? -11.905 -13.672 0.024 1.00 92.06 94 PRO A CA 1
ATOM 655 C C . PRO A 1 94 ? -11.674 -12.236 0.505 1.00 92.06 94 PRO A C 1
ATOM 657 O O . PRO A 1 94 ? -10.650 -11.643 0.165 1.00 92.06 94 PRO A O 1
ATOM 660 N N . THR A 1 95 ? -12.551 -11.720 1.364 1.00 94.12 95 THR A N 1
ATOM 661 C CA . THR A 1 95 ? -12.459 -10.360 1.910 1.00 94.12 95 THR A CA 1
ATOM 662 C C . THR A 1 95 ? -11.242 -10.183 2.801 1.00 94.12 95 THR A C 1
ATOM 664 O O . THR A 1 95 ? -10.490 -9.219 2.653 1.00 94.12 95 THR A O 1
ATOM 667 N N . MET A 1 96 ? -10.951 -11.165 3.653 1.00 90.75 96 MET A N 1
ATOM 668 C CA . MET A 1 96 ? -9.746 -11.150 4.482 1.00 90.75 96 MET A CA 1
ATOM 669 C C . MET A 1 96 ? -8.456 -11.179 3.650 1.00 90.75 96 MET A C 1
ATOM 671 O O . MET A 1 96 ? -7.499 -10.474 3.981 1.00 90.75 96 MET A O 1
ATOM 675 N N . ARG A 1 97 ? -8.421 -11.948 2.551 1.00 91.00 97 ARG A N 1
ATOM 676 C CA . ARG A 1 97 ? -7.287 -11.945 1.606 1.00 91.00 97 ARG A CA 1
ATOM 677 C C . ARG A 1 97 ? -7.158 -10.611 0.872 1.00 91.00 97 ARG A C 1
ATOM 679 O O . ARG A 1 97 ? -6.041 -10.113 0.709 1.00 91.00 97 ARG A O 1
ATOM 686 N N . MET A 1 98 ? -8.280 -10.018 0.467 1.00 94.31 98 MET A N 1
ATOM 687 C CA . MET A 1 98 ? -8.304 -8.709 -0.180 1.00 94.31 98 MET A CA 1
ATOM 688 C C . MET A 1 98 ? -7.784 -7.614 0.760 1.00 94.31 98 MET A C 1
ATOM 690 O O . MET A 1 98 ? -6.900 -6.856 0.366 1.00 94.31 98 MET A O 1
ATOM 694 N N . LEU A 1 99 ? -8.239 -7.575 2.017 1.00 93.06 99 LEU A N 1
ATOM 695 C CA . LEU A 1 99 ? -7.772 -6.615 3.026 1.00 93.06 99 LEU A CA 1
ATOM 696 C C . LEU A 1 99 ? -6.278 -6.773 3.326 1.00 93.06 99 LEU A C 1
ATOM 698 O O . LEU A 1 99 ? -5.553 -5.780 3.371 1.00 93.06 99 LEU A O 1
ATOM 702 N N . ALA A 1 100 ? -5.793 -8.010 3.475 1.00 90.31 100 ALA A N 1
ATOM 703 C CA . ALA A 1 100 ? -4.367 -8.269 3.661 1.00 90.31 100 ALA A CA 1
ATOM 704 C C . ALA A 1 100 ? -3.540 -7.743 2.474 1.00 90.31 100 ALA A C 1
ATOM 706 O O . ALA A 1 100 ? -2.542 -7.051 2.671 1.00 90.31 100 ALA A O 1
ATOM 707 N N . THR A 1 101 ? -3.994 -7.987 1.243 1.00 93.12 101 THR A N 1
ATOM 708 C CA . THR A 1 101 ? -3.317 -7.508 0.028 1.00 93.12 101 THR A CA 1
ATOM 709 C C . THR A 1 101 ? -3.356 -5.982 -0.077 1.00 93.12 101 THR A C 1
ATOM 711 O O . THR A 1 101 ? -2.327 -5.352 -0.314 1.00 93.12 101 THR A O 1
ATOM 714 N N . ALA A 1 102 ? -4.505 -5.357 0.191 1.00 93.56 102 ALA A N 1
ATOM 715 C CA . ALA A 1 102 ? -4.645 -3.903 0.221 1.00 93.56 102 ALA A CA 1
ATOM 716 C C . ALA A 1 102 ? -3.717 -3.249 1.261 1.00 93.56 102 ALA A C 1
ATOM 718 O O . ALA A 1 102 ? -3.134 -2.192 1.004 1.00 93.56 102 ALA A O 1
ATOM 719 N N . ALA A 1 103 ? -3.537 -3.888 2.422 1.00 90.88 103 ALA A N 1
ATOM 720 C CA . ALA A 1 103 ? -2.625 -3.421 3.459 1.00 90.88 103 ALA A CA 1
ATOM 721 C C . ALA A 1 103 ? -1.153 -3.464 3.007 1.00 90.88 103 ALA A C 1
ATOM 723 O O . ALA A 1 103 ? -0.415 -2.510 3.264 1.00 90.88 103 ALA A O 1
ATOM 724 N N . LEU A 1 104 ? -0.743 -4.512 2.280 1.00 90.50 104 LEU A N 1
ATOM 725 C CA . LEU A 1 104 ? 0.601 -4.622 1.688 1.00 90.50 104 LEU A CA 1
ATOM 726 C C . LEU A 1 104 ? 0.854 -3.552 0.615 1.00 90.50 104 LEU A C 1
ATOM 728 O O . LEU A 1 104 ? 1.932 -2.962 0.562 1.00 90.50 104 LEU A O 1
ATOM 732 N N . LEU A 1 105 ? -0.163 -3.236 -0.189 1.00 90.12 105 LEU A N 1
ATOM 733 C CA . LEU A 1 105 ? -0.098 -2.206 -1.231 1.00 90.12 105 LEU A CA 1
ATOM 734 C C . LEU A 1 105 ? -0.086 -0.763 -0.680 1.00 90.12 105 LEU A C 1
ATOM 736 O O . LEU A 1 105 ? 0.142 0.180 -1.432 1.00 90.12 105 LEU A O 1
ATOM 740 N N . GLY A 1 106 ? -0.274 -0.571 0.632 1.00 83.31 106 GLY A N 1
ATOM 741 C CA . GLY A 1 106 ? -0.159 0.731 1.303 1.00 83.31 106 GLY A CA 1
ATOM 742 C C . GLY A 1 106 ? -1.473 1.312 1.830 1.00 83.31 106 GLY A C 1
ATOM 743 O O . GLY A 1 106 ? -1.457 2.360 2.474 1.00 83.31 106 GLY A O 1
ATOM 744 N N . GLY A 1 107 ? -2.598 0.624 1.627 1.00 80.12 107 GLY A N 1
ATOM 745 C CA . GLY A 1 107 ? -3.888 0.931 2.250 1.00 80.12 107 GLY A CA 1
ATOM 746 C C . GLY A 1 107 ? -4.733 2.021 1.585 1.00 80.12 107 GLY A C 1
ATOM 747 O O . GLY A 1 107 ? -5.839 2.257 2.055 1.00 80.12 107 GLY A O 1
ATOM 748 N N . SER A 1 108 ? -4.251 2.652 0.513 1.00 88.00 108 SER A N 1
ATOM 749 C CA . SER A 1 108 ? -5.056 3.429 -0.441 1.00 88.00 108 SER A CA 1
ATOM 750 C C . SER A 1 108 ? -4.693 2.943 -1.835 1.00 88.00 108 SER A C 1
ATOM 752 O O . SER A 1 108 ? -3.596 3.230 -2.313 1.00 88.00 108 SER A O 1
ATOM 754 N N . VAL A 1 109 ? -5.571 2.157 -2.449 1.00 91.69 109 VAL A N 1
ATOM 755 C CA . VAL A 1 109 ? -5.210 1.298 -3.578 1.00 91.69 109 VAL A CA 1
ATOM 756 C C . VAL A 1 109 ? -6.294 1.353 -4.657 1.00 91.69 109 VAL A C 1
ATOM 758 O O . VAL A 1 109 ? -7.471 1.225 -4.320 1.00 91.69 109 VAL A O 1
ATOM 761 N N . PRO A 1 110 ? -5.931 1.508 -5.944 1.00 93.56 110 PRO A N 1
ATOM 762 C CA . PRO A 1 110 ? -6.883 1.370 -7.043 1.00 93.56 110 PRO A CA 1
ATOM 763 C C . PRO A 1 110 ? -7.515 -0.029 -7.079 1.00 93.56 110 PRO A C 1
ATOM 765 O O . PRO A 1 110 ? -6.808 -1.025 -6.888 1.00 93.56 110 PRO A O 1
ATOM 768 N N . ARG A 1 111 ? -8.810 -0.147 -7.396 1.00 94.06 111 ARG A N 1
ATOM 769 C CA . ARG A 1 111 ? -9.485 -1.455 -7.520 1.00 94.06 111 ARG A CA 1
ATOM 770 C C . ARG A 1 111 ? -8.823 -2.310 -8.598 1.00 94.06 111 ARG A C 1
ATOM 772 O O . ARG A 1 111 ? -8.625 -3.502 -8.384 1.00 94.06 111 ARG A O 1
ATOM 779 N N . ALA A 1 112 ? -8.381 -1.696 -9.698 1.00 93.56 112 ALA A N 1
ATOM 780 C CA . ALA A 1 112 ? -7.609 -2.372 -10.742 1.00 93.56 112 ALA A CA 1
ATOM 781 C C . ALA A 1 112 ? -6.301 -2.994 -10.212 1.00 93.56 112 ALA A C 1
ATOM 783 O O . ALA A 1 112 ? -5.968 -4.127 -10.556 1.00 93.56 112 ALA A O 1
ATOM 784 N N . ALA A 1 113 ? -5.588 -2.302 -9.315 1.00 94.81 113 ALA A N 1
ATOM 785 C CA . ALA A 1 113 ? -4.381 -2.849 -8.695 1.00 94.81 113 ALA A CA 1
ATOM 786 C C . ALA A 1 113 ? -4.700 -4.044 -7.788 1.00 94.81 113 ALA A C 1
ATOM 788 O O . ALA A 1 113 ? -3.946 -5.014 -7.777 1.00 94.81 113 ALA A O 1
ATOM 789 N N . LEU A 1 114 ? -5.818 -3.999 -7.051 1.00 94.75 114 LEU A N 1
ATOM 790 C CA . LEU A 1 114 ? -6.277 -5.133 -6.243 1.00 94.75 114 LEU A CA 1
ATOM 791 C C . LEU A 1 114 ? -6.662 -6.330 -7.112 1.00 94.75 114 LEU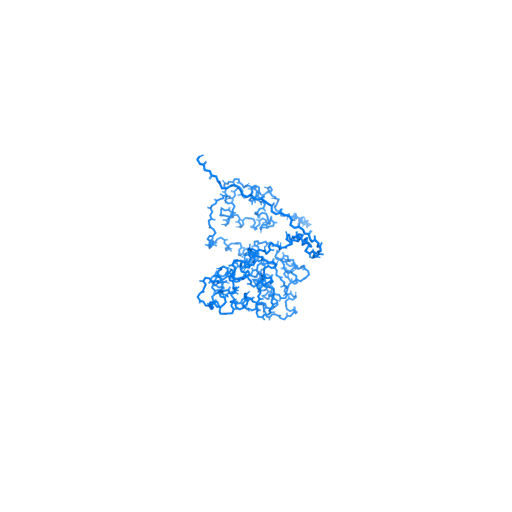 A C 1
ATOM 793 O O . LEU A 1 114 ? -6.275 -7.447 -6.782 1.00 94.75 114 LEU A O 1
ATOM 797 N N . ALA A 1 115 ? -7.358 -6.103 -8.228 1.00 94.75 115 ALA A N 1
ATOM 798 C CA . ALA A 1 115 ? -7.717 -7.155 -9.176 1.00 94.75 115 ALA A CA 1
ATOM 799 C C . ALA A 1 115 ? -6.471 -7.870 -9.714 1.00 94.75 115 ALA A C 1
ATOM 801 O O . ALA A 1 115 ? -6.386 -9.094 -9.637 1.00 94.75 115 ALA A O 1
ATOM 802 N N . VAL A 1 116 ? -5.470 -7.105 -10.163 1.00 95.81 116 VAL A N 1
ATOM 803 C CA . VAL A 1 116 ? -4.186 -7.642 -10.641 1.00 95.81 116 VAL A CA 1
ATOM 804 C C . VAL A 1 116 ? -3.428 -8.359 -9.524 1.00 95.81 116 VAL A C 1
ATOM 806 O O . VAL A 1 116 ? -2.889 -9.443 -9.731 1.00 95.81 116 VAL A O 1
ATOM 809 N N . ALA A 1 117 ? -3.365 -7.771 -8.328 1.00 94.81 117 ALA A N 1
ATOM 810 C CA . ALA A 1 117 ? -2.635 -8.347 -7.204 1.00 94.81 117 ALA A CA 1
ATOM 811 C C . ALA A 1 117 ? -3.236 -9.682 -6.744 1.00 94.81 117 ALA A C 1
ATOM 813 O O . ALA A 1 117 ? -2.489 -10.614 -6.451 1.00 94.81 117 ALA A O 1
ATOM 814 N N . LEU A 1 118 ? -4.565 -9.778 -6.705 1.00 92.88 118 LEU A N 1
ATOM 815 C CA . LEU A 1 118 ? -5.296 -10.955 -6.237 1.00 92.88 118 LEU A CA 1
ATOM 816 C C . LEU A 1 118 ? -5.557 -11.992 -7.332 1.00 92.88 118 LEU A C 1
ATOM 818 O O . LEU A 1 118 ? -5.974 -13.095 -6.991 1.00 92.88 118 LEU A O 1
ATOM 822 N N . ASP A 1 119 ? -5.341 -11.642 -8.604 1.00 92.50 119 ASP A N 1
ATOM 823 C CA . ASP A 1 119 ? -5.779 -12.435 -9.762 1.00 92.50 119 ASP A CA 1
ATOM 824 C C . ASP A 1 119 ? -7.267 -12.831 -9.645 1.00 92.50 119 ASP A C 1
ATOM 826 O O . ASP A 1 119 ? -7.676 -13.972 -9.853 1.00 92.50 119 ASP A O 1
ATOM 830 N N . ALA A 1 120 ? -8.084 -11.879 -9.182 1.00 88.69 120 ALA A N 1
ATOM 831 C CA . ALA A 1 120 ? -9.477 -12.115 -8.823 1.00 88.69 120 ALA A CA 1
ATOM 832 C C . ALA A 1 120 ? -10.423 -11.747 -9.968 1.00 88.69 120 ALA A C 1
ATOM 834 O O . ALA A 1 120 ? -10.282 -10.702 -10.608 1.00 88.69 120 ALA A O 1
ATOM 835 N N . ALA A 1 121 ? -11.457 -12.568 -10.162 1.00 89.38 121 ALA A N 1
ATOM 836 C CA . ALA A 1 121 ? -12.558 -12.225 -11.051 1.00 89.38 121 ALA A CA 1
ATOM 837 C C . ALA A 1 121 ? -13.272 -10.942 -10.567 1.00 89.38 121 ALA A C 1
ATOM 839 O O . ALA A 1 121 ? -13.459 -10.775 -9.355 1.00 89.38 121 ALA A O 1
ATOM 840 N N . PRO A 1 122 ? -13.742 -10.064 -11.477 1.00 86.88 122 PRO A N 1
ATOM 841 C CA . PRO A 1 122 ? -14.346 -8.782 -11.101 1.00 86.88 122 PRO A CA 1
ATOM 842 C C . PRO A 1 122 ? -15.519 -8.887 -10.112 1.00 86.88 122 PRO A C 1
ATOM 844 O O . PRO A 1 122 ? -15.639 -8.051 -9.216 1.00 86.88 122 PRO A O 1
ATOM 847 N N . GLY A 1 123 ? -16.357 -9.924 -10.245 1.00 89.62 123 GLY A N 1
ATOM 848 C CA . GLY A 1 123 ? -17.485 -10.169 -9.337 1.00 89.62 123 GLY A CA 1
ATOM 849 C C . GLY A 1 123 ? -17.032 -10.472 -7.908 1.00 89.62 123 GLY A C 1
ATOM 850 O O . GLY A 1 123 ? -17.463 -9.805 -6.975 1.00 89.62 123 GLY A O 1
ATOM 851 N N . VAL A 1 124 ? -16.064 -11.383 -7.755 1.00 91.31 124 VAL A N 1
ATOM 852 C CA . VAL A 1 124 ? -15.506 -11.773 -6.447 1.00 91.31 124 VAL A CA 1
ATOM 853 C C . VAL A 1 124 ? -14.845 -10.586 -5.746 1.00 91.31 124 VAL A C 1
ATOM 855 O O . VAL A 1 124 ? -14.980 -10.421 -4.537 1.00 91.31 124 VAL A O 1
ATOM 858 N N . LEU A 1 125 ? -14.127 -9.742 -6.496 1.00 93.88 125 LEU A N 1
ATOM 859 C CA . LEU A 1 125 ? -13.515 -8.545 -5.922 1.00 93.88 125 LEU A CA 1
ATOM 860 C C . LEU A 1 125 ? -14.569 -7.527 -5.471 1.00 93.88 125 LEU A C 1
ATOM 862 O O . LEU A 1 125 ? -14.390 -6.889 -4.439 1.00 93.88 125 LEU A O 1
ATOM 866 N N . THR A 1 126 ? -15.650 -7.370 -6.233 1.00 93.94 126 THR A N 1
ATOM 867 C CA . THR A 1 126 ? -16.730 -6.436 -5.890 1.00 93.94 126 THR A CA 1
ATOM 868 C C . THR A 1 126 ? -17.448 -6.879 -4.621 1.00 93.94 126 THR A C 1
ATOM 870 O O . THR A 1 126 ? -17.546 -6.084 -3.695 1.00 93.94 126 THR A O 1
ATOM 873 N N . GLU A 1 127 ? -17.817 -8.159 -4.519 1.00 94.75 127 GLU A N 1
ATOM 874 C CA . GLU A 1 127 ? -18.416 -8.727 -3.303 1.00 94.75 127 GLU A CA 1
ATOM 875 C C . GLU A 1 127 ? -17.517 -8.530 -2.075 1.00 94.75 127 GLU A C 1
ATOM 877 O O . GLU A 1 127 ? -17.990 -8.138 -1.009 1.00 94.75 127 GLU A O 1
ATOM 882 N N . ALA A 1 128 ? -16.204 -8.732 -2.229 1.00 95.00 128 ALA A N 1
ATOM 883 C CA . ALA A 1 128 ? -15.251 -8.541 -1.140 1.00 95.00 128 ALA A CA 1
ATOM 884 C C . ALA A 1 128 ? -15.116 -7.072 -0.696 1.00 95.00 128 ALA A C 1
ATOM 886 O O . ALA A 1 128 ? -14.965 -6.789 0.495 1.00 95.00 128 ALA A O 1
ATOM 887 N N . ILE A 1 129 ? -15.161 -6.130 -1.644 1.00 94.81 129 ILE A N 1
ATOM 888 C CA . ILE A 1 129 ? -15.142 -4.694 -1.342 1.00 94.81 129 ILE A CA 1
ATOM 889 C C . ILE A 1 129 ? -16.430 -4.301 -0.617 1.00 94.81 129 ILE A C 1
ATOM 891 O O . ILE A 1 129 ? -16.352 -3.655 0.426 1.00 94.81 129 ILE A O 1
ATOM 895 N N . ASP A 1 130 ? -17.588 -4.733 -1.116 1.00 94.25 130 ASP A N 1
ATOM 896 C CA . ASP A 1 130 ? -18.891 -4.403 -0.535 1.00 94.25 130 ASP A CA 1
ATOM 897 C C . ASP A 1 130 ? -19.021 -4.953 0.894 1.00 94.25 130 ASP A C 1
ATOM 899 O O . ASP A 1 130 ? -19.472 -4.244 1.799 1.00 94.25 130 ASP A O 1
ATOM 903 N N . GLU A 1 131 ? -18.550 -6.181 1.136 1.00 94.88 131 GLU A N 1
ATOM 904 C CA . GLU A 1 131 ? -18.510 -6.778 2.474 1.00 94.88 131 GLU A CA 1
ATOM 905 C C . GLU A 1 131 ? -17.613 -5.966 3.426 1.00 94.88 131 GLU A C 1
ATOM 907 O O . GLU A 1 131 ? -18.025 -5.619 4.537 1.00 94.88 131 GLU A O 1
ATOM 912 N N . ALA A 1 132 ? -16.401 -5.600 2.996 1.00 93.12 132 ALA A N 1
ATOM 913 C CA . ALA A 1 132 ? -15.469 -4.833 3.824 1.00 93.12 132 ALA A CA 1
ATOM 914 C C . ALA A 1 132 ? -15.915 -3.378 4.066 1.00 93.12 132 ALA A C 1
ATOM 916 O O . ALA A 1 132 ? -15.629 -2.822 5.133 1.00 93.12 132 ALA A O 1
ATOM 917 N N . THR A 1 133 ? -16.615 -2.762 3.110 1.00 93.50 133 THR A N 1
ATOM 918 C CA . THR A 1 133 ? -17.242 -1.444 3.278 1.00 93.50 133 THR A CA 1
ATOM 919 C C . THR A 1 133 ? -18.421 -1.520 4.240 1.00 93.50 133 THR A C 1
ATOM 921 O O . THR A 1 133 ? -18.511 -0.697 5.149 1.00 93.50 133 THR A O 1
ATOM 924 N N . THR A 1 134 ? -19.268 -2.547 4.126 1.00 90.94 134 THR A N 1
ATOM 925 C CA . THR A 1 134 ? -20.383 -2.780 5.061 1.00 90.94 134 THR A CA 1
ATOM 926 C C . THR A 1 134 ? -19.883 -2.999 6.490 1.00 90.94 134 THR A C 1
ATOM 928 O O . THR A 1 134 ? -20.467 -2.489 7.443 1.00 90.94 134 THR A O 1
ATOM 931 N N . ALA A 1 135 ? -18.754 -3.694 6.647 1.00 87.94 135 ALA A N 1
ATOM 932 C CA . ALA A 1 135 ? -18.095 -3.888 7.936 1.00 87.94 135 ALA A CA 1
ATOM 933 C C . ALA A 1 135 ? -17.335 -2.649 8.455 1.00 87.94 135 ALA A C 1
ATOM 935 O O . ALA A 1 135 ? -16.762 -2.697 9.544 1.00 87.94 135 ALA A O 1
ATOM 936 N N . GLY A 1 136 ? -17.294 -1.548 7.696 1.00 87.31 136 GLY A N 1
ATOM 937 C CA . GLY A 1 136 ? -16.641 -0.302 8.101 1.00 87.31 136 GLY A CA 1
ATOM 938 C C . GLY A 1 136 ? -15.114 -0.387 8.187 1.00 87.31 136 GLY A C 1
ATOM 939 O O . GLY A 1 136 ? -14.496 0.402 8.903 1.00 87.31 136 GLY A O 1
ATOM 940 N N . VAL A 1 137 ? -14.484 -1.329 7.478 1.00 89.25 137 VAL A N 1
ATOM 941 C CA . VAL A 1 137 ? -13.015 -1.463 7.442 1.00 89.25 137 VAL A CA 1
ATOM 942 C C . VAL A 1 137 ? -12.407 -0.479 6.446 1.00 89.25 137 VAL A C 1
ATOM 944 O O . VAL A 1 137 ? -11.369 0.146 6.703 1.00 89.25 137 VAL A O 1
ATOM 947 N N . ILE A 1 138 ? -13.065 -0.350 5.296 1.00 93.19 138 ILE A N 1
ATOM 948 C CA . ILE A 1 138 ? -12.614 0.445 4.160 1.00 93.19 138 ILE A CA 1
ATOM 949 C C . ILE A 1 138 ? -13.709 1.394 3.684 1.00 93.19 138 ILE A C 1
ATOM 951 O O . ILE A 1 138 ? -14.895 1.097 3.795 1.00 93.19 138 ILE A O 1
ATOM 955 N N . ASP A 1 139 ? -13.284 2.496 3.084 1.00 92.69 139 ASP A N 1
ATOM 956 C CA . ASP A 1 139 ? -14.112 3.332 2.228 1.00 92.69 139 ASP A CA 1
ATOM 957 C C . ASP A 1 139 ? -13.757 3.042 0.769 1.00 92.69 139 ASP A C 1
ATOM 959 O O . ASP A 1 139 ? -12.578 3.008 0.396 1.00 92.69 139 ASP A O 1
ATOM 963 N N . ALA A 1 140 ? -14.783 2.832 -0.051 1.00 90.00 140 ALA A N 1
ATOM 964 C CA . ALA A 1 140 ? -14.658 2.749 -1.497 1.00 90.00 140 ALA A CA 1
ATOM 965 C C . ALA A 1 140 ? -15.105 4.088 -2.097 1.00 90.00 140 ALA A C 1
ATOM 967 O O . ALA A 1 140 ? -16.283 4.435 -2.063 1.00 90.00 140 ALA A O 1
ATOM 968 N N . ASP A 1 141 ? -14.148 4.848 -2.618 1.00 86.88 141 ASP A N 1
ATOM 969 C CA . ASP A 1 141 ? -14.369 6.146 -3.249 1.00 86.88 141 ASP A CA 1
ATOM 970 C C . ASP A 1 141 ? -14.018 6.030 -4.735 1.00 86.88 141 ASP A C 1
ATOM 972 O O . ASP A 1 141 ? -12.845 5.997 -5.126 1.00 86.88 141 ASP A O 1
ATOM 976 N N . GLY A 1 142 ? -15.057 5.866 -5.557 1.00 86.19 142 GLY A N 1
ATOM 977 C CA . GLY A 1 142 ? -14.927 5.577 -6.981 1.00 86.19 142 GLY A CA 1
ATOM 978 C C . GLY A 1 142 ? -14.113 4.304 -7.233 1.00 86.19 142 GLY A C 1
ATOM 979 O O . GLY A 1 142 ? -14.521 3.199 -6.866 1.00 86.19 142 GLY A O 1
ATOM 980 N N . ASP A 1 143 ? -12.953 4.471 -7.872 1.00 89.50 143 ASP A N 1
ATOM 981 C CA . ASP A 1 143 ? -12.041 3.374 -8.211 1.00 89.50 143 ASP A CA 1
ATOM 982 C C . ASP A 1 143 ? -10.926 3.156 -7.173 1.00 89.50 143 ASP A C 1
ATOM 984 O O . ASP A 1 143 ? -9.995 2.388 -7.406 1.00 89.50 143 ASP A O 1
ATOM 988 N N . VAL A 1 144 ? -10.985 3.815 -6.011 1.00 92.44 144 VAL A N 1
ATOM 989 C CA . VAL A 1 144 ? -9.969 3.679 -4.959 1.00 92.44 144 VAL A CA 1
ATOM 990 C C . VAL A 1 144 ? -10.580 3.125 -3.680 1.00 92.44 144 VAL A C 1
ATOM 992 O O . VAL A 1 144 ? -11.576 3.625 -3.167 1.00 92.44 144 VAL A O 1
ATOM 995 N N . VAL A 1 145 ? -9.922 2.111 -3.126 1.00 93.38 145 VAL A N 1
ATOM 996 C CA . VAL A 1 145 ? -10.237 1.526 -1.824 1.00 93.38 145 VAL A CA 1
ATOM 997 C C . VAL A 1 145 ? -9.254 2.051 -0.787 1.00 93.38 145 VAL A C 1
ATOM 999 O O . VAL A 1 145 ? -8.038 1.992 -0.997 1.00 93.38 145 VAL A O 1
ATOM 1002 N N . ARG A 1 146 ? -9.762 2.553 0.343 1.00 93.94 146 ARG A N 1
ATOM 1003 C CA . ARG A 1 146 ? -8.944 3.119 1.423 1.00 93.94 146 ARG A CA 1
ATOM 1004 C C . ARG A 1 146 ? -9.327 2.544 2.774 1.00 93.94 146 ARG A C 1
ATOM 1006 O O . ARG A 1 146 ? -10.502 2.471 3.096 1.00 93.94 146 ARG A O 1
ATOM 1013 N N . PHE A 1 147 ? -8.348 2.192 3.601 1.00 90.44 147 PHE A N 1
ATOM 1014 C CA . PHE A 1 147 ? -8.628 1.874 5.003 1.00 90.44 147 PHE A CA 1
ATOM 1015 C C . PHE A 1 147 ? -9.093 3.123 5.742 1.00 90.44 147 PHE A C 1
ATOM 1017 O O . PHE A 1 147 ? -8.405 4.144 5.722 1.00 90.44 147 PHE A O 1
ATOM 1024 N N . ARG A 1 148 ? -10.215 3.008 6.456 1.00 87.44 148 ARG A N 1
ATOM 1025 C CA . ARG A 1 148 ? -10.749 4.096 7.287 1.00 87.44 148 ARG A CA 1
ATOM 1026 C C . ARG A 1 148 ? -9.809 4.445 8.432 1.00 87.44 148 ARG A C 1
ATOM 1028 O O . ARG A 1 148 ? -9.637 5.609 8.778 1.00 87.44 148 ARG A O 1
ATOM 1035 N N . ILE A 1 149 ? -9.193 3.418 9.017 1.00 82.88 149 ILE A N 1
ATOM 1036 C CA . ILE A 1 149 ? -8.388 3.546 10.228 1.00 82.88 149 ILE A CA 1
ATOM 1037 C C . ILE A 1 149 ? -6.973 3.004 9.967 1.00 82.88 149 ILE A C 1
ATOM 1039 O O . ILE A 1 149 ? -6.814 1.806 9.704 1.00 82.88 149 ILE A O 1
ATOM 1043 N N . PRO A 1 150 ? -5.921 3.843 10.070 1.00 82.62 150 PRO A N 1
ATOM 1044 C CA . PRO A 1 150 ? -4.546 3.433 9.786 1.00 82.62 150 PRO A CA 1
ATOM 1045 C C . PRO A 1 150 ? -4.052 2.252 10.625 1.00 82.62 150 PRO A C 1
ATOM 1047 O O . PRO A 1 150 ? -3.358 1.386 10.093 1.00 82.62 150 PRO A O 1
ATOM 1050 N N . VAL A 1 151 ? -4.421 2.179 11.908 1.00 80.88 151 VAL A N 1
ATOM 1051 C CA . VAL A 1 151 ? -3.989 1.075 12.779 1.00 80.88 151 VAL A CA 1
ATOM 1052 C C . VAL A 1 151 ? -4.581 -0.274 12.352 1.00 80.88 151 VAL A C 1
ATOM 1054 O O . VAL A 1 151 ? -3.922 -1.304 12.481 1.00 80.88 151 VAL A O 1
ATOM 1057 N N . VAL A 1 152 ? -5.774 -0.277 11.742 1.00 83.75 152 VAL A N 1
ATOM 1058 C CA . VAL A 1 152 ? -6.385 -1.491 11.179 1.00 83.75 152 VAL A CA 1
ATOM 1059 C C . VAL A 1 152 ? -5.570 -2.002 9.997 1.00 83.75 152 VAL A C 1
ATOM 1061 O O . VAL A 1 152 ? -5.209 -3.178 9.955 1.00 83.75 152 VAL A O 1
ATOM 1064 N N . ARG A 1 153 ? -5.178 -1.107 9.084 1.00 87.06 153 ARG A N 1
ATOM 1065 C CA . ARG A 1 153 ? -4.253 -1.435 7.989 1.00 87.06 153 ARG A CA 1
ATOM 1066 C C . ARG A 1 153 ? -2.937 -2.009 8.517 1.00 87.06 153 ARG A C 1
ATOM 1068 O O . ARG A 1 153 ? -2.457 -3.010 7.991 1.00 87.06 153 ARG A O 1
ATOM 1075 N N . GLU A 1 154 ? -2.329 -1.370 9.520 1.00 80.50 154 GLU A N 1
ATOM 1076 C CA . GLU A 1 154 ? -1.067 -1.847 10.108 1.00 80.50 154 GLU A CA 1
ATOM 1077 C C . GLU A 1 154 ? -1.216 -3.252 10.684 1.00 80.50 154 GLU A C 1
ATOM 1079 O O . GLU A 1 154 ? -0.371 -4.101 10.414 1.00 80.50 154 GLU A O 1
ATOM 1084 N N . ALA A 1 155 ? -2.321 -3.541 11.369 1.00 82.06 155 ALA A N 1
ATOM 1085 C CA . ALA A 1 155 ? -2.591 -4.877 11.874 1.00 82.06 155 ALA A CA 1
ATOM 1086 C C . ALA A 1 155 ? -2.694 -5.914 10.744 1.00 82.06 155 ALA A C 1
ATOM 1088 O O . ALA A 1 155 ? -2.044 -6.957 10.811 1.00 82.06 155 ALA A O 1
ATOM 1089 N N . PHE A 1 156 ? -3.429 -5.618 9.665 1.00 84.12 156 PHE A N 1
ATOM 1090 C CA . PHE A 1 156 ? -3.510 -6.507 8.500 1.00 84.12 156 PHE A CA 1
ATOM 1091 C C . PHE A 1 156 ? -2.145 -6.751 7.841 1.00 84.12 156 PHE A C 1
ATOM 1093 O O . PHE A 1 156 ? -1.836 -7.892 7.496 1.00 84.12 156 PHE A O 1
ATOM 1100 N N . ALA A 1 157 ? -1.302 -5.722 7.718 1.00 81.75 157 ALA A N 1
ATOM 1101 C CA . ALA A 1 157 ? 0.058 -5.878 7.202 1.00 81.75 157 ALA A CA 1
ATOM 1102 C C . ALA A 1 157 ? 0.946 -6.706 8.154 1.00 81.75 157 ALA A C 1
ATOM 1104 O O . ALA A 1 157 ? 1.736 -7.542 7.704 1.00 81.75 157 ALA A O 1
ATOM 1105 N N . SER A 1 158 ? 0.791 -6.511 9.466 1.00 79.62 158 SER A N 1
ATOM 1106 C CA . SER A 1 158 ? 1.548 -7.195 10.520 1.00 79.62 158 SER A CA 1
ATOM 1107 C C . SER A 1 158 ? 1.211 -8.674 10.681 1.00 79.62 158 SER A C 1
ATOM 1109 O O . SER A 1 158 ? 2.056 -9.424 11.161 1.00 79.62 158 SER A O 1
ATOM 1111 N N . ARG A 1 159 ? 0.047 -9.132 10.199 1.00 79.12 159 ARG A N 1
ATOM 1112 C CA . ARG A 1 159 ? -0.280 -10.570 10.119 1.00 79.12 159 ARG A CA 1
ATOM 1113 C C . ARG A 1 159 ? 0.691 -11.351 9.238 1.00 79.12 159 ARG A C 1
ATOM 1115 O O . ARG A 1 159 ? 0.861 -12.550 9.432 1.00 79.12 159 ARG A O 1
ATOM 1122 N N . THR A 1 160 ? 1.319 -10.682 8.273 1.00 78.69 160 THR A N 1
ATOM 1123 C CA . THR A 1 160 ? 2.364 -11.285 7.447 1.00 78.69 160 THR A CA 1
ATOM 1124 C C . THR A 1 160 ? 3.724 -11.045 8.107 1.00 78.69 160 THR A C 1
ATOM 1126 O O . THR A 1 160 ? 4.107 -9.875 8.259 1.00 78.69 160 THR A O 1
ATOM 1129 N N . PRO A 1 161 ? 4.481 -12.104 8.463 1.00 81.38 161 PRO A N 1
ATOM 1130 C CA . PRO A 1 161 ? 5.831 -11.966 9.002 1.00 81.38 161 PRO A CA 1
ATOM 1131 C C . PRO A 1 161 ? 6.727 -11.129 8.088 1.00 81.38 161 PRO A C 1
ATOM 1133 O O . PRO A 1 161 ? 6.620 -11.210 6.866 1.00 81.38 161 PRO A O 1
ATOM 1136 N N . GLN A 1 162 ? 7.640 -10.348 8.666 1.00 78.25 162 GLN A N 1
ATOM 1137 C CA . GLN A 1 162 ? 8.462 -9.394 7.911 1.00 78.25 162 GLN A CA 1
ATOM 1138 C C . GLN A 1 162 ? 9.275 -10.048 6.777 1.00 78.25 162 GLN A C 1
ATOM 1140 O O . GLN A 1 162 ? 9.398 -9.464 5.700 1.00 78.25 162 GLN A O 1
ATOM 1145 N N . SER A 1 163 ? 9.800 -11.259 6.990 1.00 78.31 163 SER A N 1
ATOM 1146 C CA . SER A 1 163 ? 10.536 -12.019 5.969 1.00 78.31 163 SER A CA 1
ATOM 1147 C C . SER A 1 163 ? 9.656 -12.368 4.767 1.00 78.31 163 SER A C 1
ATOM 1149 O O . SER A 1 163 ? 10.039 -12.111 3.628 1.00 78.31 163 SER A O 1
ATOM 1151 N N . VAL A 1 164 ? 8.446 -12.870 5.024 1.00 85.56 164 VAL A N 1
ATOM 1152 C CA . VAL A 1 164 ? 7.441 -13.188 3.998 1.00 85.56 164 VAL A CA 1
ATOM 1153 C C . VAL A 1 164 ? 6.961 -11.916 3.301 1.00 85.56 164 VAL A C 1
ATOM 1155 O O . VAL A 1 164 ? 6.796 -11.889 2.086 1.00 85.56 164 VAL A O 1
ATOM 1158 N N . ARG A 1 165 ? 6.794 -10.826 4.053 1.00 87.19 165 ARG A N 1
ATOM 1159 C CA . ARG A 1 165 ? 6.322 -9.542 3.531 1.00 87.19 165 ARG A CA 1
ATOM 1160 C C . ARG A 1 165 ? 7.248 -8.969 2.463 1.00 87.19 165 ARG A C 1
ATOM 1162 O O . ARG A 1 165 ? 6.763 -8.459 1.460 1.00 87.19 165 ARG A O 1
ATOM 1169 N N . SER A 1 166 ? 8.562 -9.064 2.663 1.00 85.94 166 SER A N 1
ATOM 1170 C CA . SER A 1 166 ? 9.545 -8.624 1.667 1.00 85.94 166 SER A CA 1
ATOM 1171 C C . SER A 1 166 ? 9.407 -9.395 0.352 1.00 85.94 166 SER A C 1
ATOM 1173 O O . SER A 1 166 ? 9.422 -8.779 -0.709 1.00 85.94 166 SER A O 1
ATOM 1175 N N . VAL A 1 167 ? 9.205 -10.716 0.419 1.00 89.56 167 VAL A N 1
ATOM 1176 C CA . VAL A 1 167 ? 8.980 -11.557 -0.770 1.00 89.56 167 VAL A CA 1
ATOM 1177 C C . VAL A 1 167 ? 7.667 -11.180 -1.460 1.00 89.56 167 VAL A C 1
ATOM 1179 O O . VAL A 1 167 ? 7.645 -10.965 -2.665 1.00 89.56 167 VAL A O 1
ATOM 1182 N N . LEU A 1 168 ? 6.582 -10.993 -0.704 1.00 90.81 168 LEU A N 1
ATOM 1183 C CA . LEU A 1 168 ? 5.296 -10.595 -1.283 1.00 90.81 168 LEU A CA 1
ATOM 1184 C C . LEU A 1 168 ? 5.343 -9.207 -1.929 1.00 90.81 168 LEU A C 1
ATOM 1186 O O . LEU A 1 168 ? 4.780 -9.015 -2.999 1.00 90.81 168 LEU A O 1
ATOM 1190 N N . HIS A 1 169 ? 6.007 -8.227 -1.315 1.00 92.62 169 HIS A N 1
ATOM 1191 C CA . HIS A 1 169 ? 6.175 -6.908 -1.929 1.00 92.62 169 HIS A CA 1
ATOM 1192 C C . HIS A 1 169 ? 6.948 -6.992 -3.252 1.00 92.62 169 HIS A C 1
ATOM 1194 O O . HIS A 1 169 ? 6.587 -6.300 -4.201 1.00 92.62 169 HIS A O 1
ATOM 1200 N N . GLU A 1 170 ? 7.973 -7.845 -3.331 1.00 92.38 170 GLU A N 1
ATOM 1201 C CA . GLU A 1 170 ? 8.700 -8.120 -4.572 1.00 92.38 170 GLU A CA 1
ATOM 1202 C C . GLU A 1 170 ? 7.786 -8.738 -5.641 1.00 92.38 170 GLU A C 1
ATOM 1204 O O . GLU A 1 170 ? 7.722 -8.239 -6.767 1.00 92.38 170 GLU A O 1
ATOM 1209 N N . GLU A 1 171 ? 7.046 -9.793 -5.291 1.00 93.25 171 GLU A N 1
ATOM 1210 C CA . GLU A 1 171 ? 6.124 -10.477 -6.205 1.00 93.25 171 GLU A CA 1
ATOM 1211 C C . GLU A 1 171 ? 5.015 -9.546 -6.706 1.00 93.25 171 GLU A C 1
ATOM 1213 O O . GLU A 1 171 ? 4.712 -9.517 -7.903 1.00 93.25 171 GLU A O 1
ATOM 1218 N N . LEU A 1 172 ? 4.437 -8.748 -5.805 1.00 94.56 172 LEU A N 1
ATOM 1219 C CA . LEU A 1 172 ? 3.416 -7.756 -6.125 1.00 94.56 172 LEU A CA 1
ATOM 1220 C C . LEU A 1 172 ? 3.977 -6.660 -7.031 1.00 94.56 172 LEU A C 1
ATOM 1222 O O . LEU A 1 172 ? 3.326 -6.310 -8.013 1.00 94.56 172 LEU A O 1
ATOM 1226 N N . ALA A 1 173 ? 5.184 -6.153 -6.755 1.00 95.31 173 ALA A N 1
ATOM 1227 C CA . ALA A 1 173 ? 5.834 -5.163 -7.611 1.00 95.31 173 ALA A CA 1
ATOM 1228 C C . ALA A 1 173 ? 6.011 -5.703 -9.035 1.00 95.31 173 ALA A C 1
ATOM 1230 O O . ALA A 1 173 ? 5.610 -5.046 -9.993 1.00 95.31 173 ALA A O 1
ATOM 1231 N N . ALA A 1 174 ? 6.530 -6.926 -9.175 1.00 95.00 174 ALA A N 1
ATOM 1232 C CA . ALA A 1 174 ? 6.727 -7.550 -10.478 1.00 95.00 174 ALA A CA 1
ATOM 1233 C C . ALA A 1 174 ? 5.398 -7.800 -11.214 1.00 95.00 174 ALA A C 1
ATOM 1235 O O . ALA A 1 174 ? 5.308 -7.581 -12.423 1.00 95.00 174 ALA A O 1
ATOM 1236 N N . ARG A 1 175 ? 4.350 -8.240 -10.506 1.00 96.00 175 ARG A N 1
ATOM 1237 C CA . ARG A 1 175 ? 3.023 -8.480 -11.097 1.00 96.00 175 ARG A CA 1
ATOM 1238 C C . ARG A 1 175 ? 2.379 -7.183 -11.590 1.00 96.00 175 ARG A C 1
ATOM 1240 O O . ARG A 1 175 ? 1.899 -7.135 -12.718 1.00 96.00 175 ARG A O 1
ATOM 1247 N N . LEU A 1 176 ? 2.418 -6.132 -10.774 1.00 95.94 176 LEU A N 1
ATOM 1248 C CA . LEU A 1 176 ? 1.859 -4.823 -11.115 1.00 95.94 176 LEU A CA 1
ATOM 1249 C C . LEU A 1 176 ? 2.649 -4.138 -12.238 1.00 95.94 176 LEU A C 1
ATOM 1251 O O . LEU A 1 176 ? 2.039 -3.536 -13.117 1.00 95.94 176 LEU A O 1
ATOM 1255 N N . ALA A 1 177 ? 3.978 -4.288 -12.259 1.00 96.31 177 ALA A N 1
ATOM 1256 C CA . ALA A 1 177 ? 4.822 -3.792 -13.345 1.00 96.31 177 ALA A CA 1
ATOM 1257 C C . ALA A 1 177 ? 4.461 -4.443 -14.689 1.00 96.31 177 ALA A C 1
ATOM 1259 O O . ALA A 1 177 ? 4.272 -3.742 -15.679 1.00 96.31 177 ALA A O 1
ATOM 1260 N N . ARG A 1 178 ? 4.298 -5.774 -14.724 1.00 95.62 178 ARG A N 1
ATOM 1261 C CA . ARG A 1 178 ? 3.897 -6.500 -15.946 1.00 95.62 178 ARG A CA 1
ATOM 1262 C C . ARG A 1 178 ? 2.504 -6.121 -16.439 1.00 95.62 178 ARG A C 1
ATOM 1264 O O . ARG A 1 178 ? 2.269 -6.130 -17.640 1.00 95.62 178 ARG A O 1
ATOM 1271 N N . ALA A 1 179 ? 1.598 -5.794 -15.522 1.00 95.50 179 ALA A N 1
ATOM 1272 C CA . ALA A 1 179 ? 0.255 -5.332 -15.853 1.00 95.50 179 ALA A CA 1
ATOM 1273 C C . ALA A 1 179 ? 0.200 -3.849 -16.271 1.00 95.50 179 ALA A C 1
ATOM 1275 O O . ALA A 1 179 ? -0.881 -3.358 -16.581 1.00 95.50 179 ALA A O 1
ATOM 1276 N N . GLY A 1 180 ? 1.329 -3.127 -16.270 1.00 94.69 180 GLY A N 1
ATOM 1277 C CA . GLY A 1 180 ? 1.375 -1.712 -16.648 1.00 94.69 180 GLY A CA 1
ATOM 1278 C C . GLY A 1 180 ? 0.676 -0.787 -15.649 1.00 94.69 180 GLY A C 1
ATOM 1279 O O . GLY A 1 180 ? 0.153 0.255 -16.035 1.00 94.69 180 GLY A O 1
ATOM 1280 N N . MET A 1 181 ? 0.625 -1.171 -14.371 1.00 95.25 181 MET A N 1
ATOM 1281 C CA . MET A 1 181 ? 0.050 -0.324 -13.325 1.00 95.25 181 MET A CA 1
ATOM 1282 C C . MET A 1 181 ? 0.931 0.901 -13.056 1.00 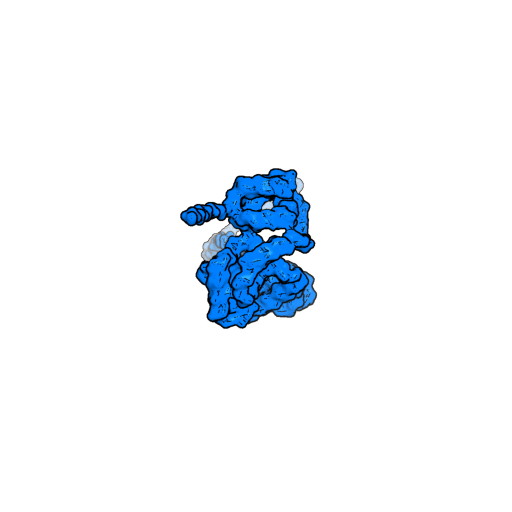95.25 181 MET A C 1
ATOM 1284 O O . MET A 1 181 ? 2.132 0.877 -13.320 1.00 95.25 181 MET A O 1
ATOM 1288 N N . ALA A 1 182 ? 0.331 1.945 -12.469 1.00 93.56 182 ALA A N 1
ATOM 1289 C CA . ALA A 1 182 ? 0.992 3.218 -12.178 1.00 93.56 182 ALA A CA 1
ATOM 1290 C C . ALA A 1 182 ? 2.381 3.032 -11.548 1.00 93.56 182 ALA A C 1
ATOM 1292 O O . ALA A 1 182 ? 2.536 2.323 -10.542 1.00 93.56 182 ALA A O 1
ATOM 1293 N N . ALA A 1 183 ? 3.384 3.710 -12.109 1.00 95.31 183 ALA A N 1
ATOM 1294 C CA . ALA A 1 183 ? 4.776 3.488 -11.744 1.00 95.31 183 ALA A CA 1
ATOM 1295 C C . ALA A 1 183 ? 5.052 3.831 -10.274 1.00 95.31 183 ALA A C 1
ATOM 1297 O O . ALA A 1 183 ? 5.867 3.181 -9.615 1.00 95.31 183 ALA A O 1
ATOM 1298 N N . GLU A 1 184 ? 4.326 4.810 -9.727 1.00 94.75 184 GLU A N 1
ATOM 1299 C CA . GLU A 1 184 ? 4.412 5.192 -8.318 1.00 94.75 184 GLU A CA 1
ATOM 1300 C C . GLU A 1 184 ? 4.041 4.032 -7.375 1.00 94.75 184 GLU A C 1
ATOM 1302 O O . GLU A 1 184 ? 4.690 3.833 -6.345 1.00 94.75 184 GLU A O 1
ATOM 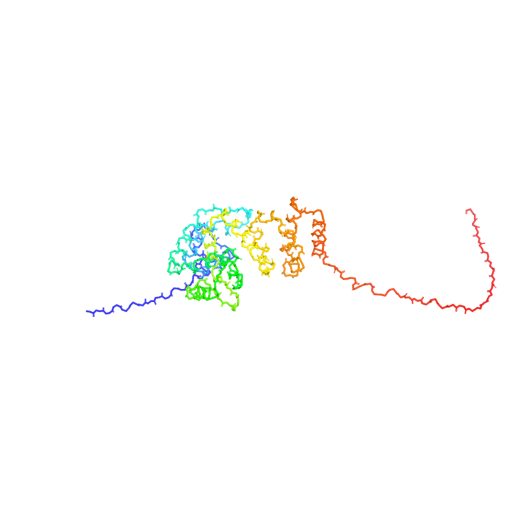1307 N N . LEU A 1 185 ? 3.028 3.231 -7.727 1.00 93.56 185 LEU A N 1
ATOM 1308 C CA . LEU A 1 185 ? 2.590 2.082 -6.928 1.00 93.56 185 LEU A CA 1
ATOM 1309 C C . LEU A 1 185 ? 3.678 1.002 -6.889 1.00 93.56 185 LEU A C 1
ATOM 1311 O O . LEU A 1 185 ? 4.045 0.520 -5.815 1.00 93.56 185 LEU A O 1
ATOM 1315 N N . VAL A 1 186 ? 4.222 0.658 -8.058 1.00 95.88 186 VAL A N 1
ATOM 1316 C CA . VAL A 1 186 ? 5.306 -0.325 -8.197 1.00 95.88 186 VAL A CA 1
ATOM 1317 C C . VAL A 1 186 ? 6.554 0.153 -7.452 1.00 95.88 186 VAL A C 1
ATOM 1319 O O . VAL A 1 186 ? 7.129 -0.591 -6.659 1.00 95.88 186 VAL A O 1
ATOM 1322 N N . GLY A 1 187 ? 6.933 1.422 -7.628 1.00 94.19 187 GLY A N 1
ATOM 1323 C CA . GLY A 1 187 ? 8.088 2.023 -6.968 1.00 94.19 187 GLY A CA 1
ATOM 1324 C C . GLY A 1 187 ? 8.004 1.978 -5.440 1.00 94.19 187 GLY A C 1
ATOM 1325 O O . GLY A 1 187 ? 8.976 1.619 -4.772 1.00 94.19 187 GLY A O 1
ATOM 1326 N N . LYS A 1 188 ? 6.826 2.263 -4.869 1.00 93.56 188 LYS A N 1
ATOM 1327 C CA . LYS A 1 188 ? 6.592 2.150 -3.419 1.00 93.56 188 LYS A CA 1
ATOM 1328 C C . LYS A 1 188 ? 6.788 0.722 -2.907 1.00 93.56 188 LYS A C 1
ATOM 1330 O O . LYS A 1 188 ? 7.322 0.547 -1.812 1.00 93.56 188 LYS A O 1
ATOM 1335 N N . LEU A 1 189 ? 6.378 -0.292 -3.669 1.00 93.44 189 LEU A N 1
ATOM 1336 C CA . LEU A 1 189 ? 6.575 -1.697 -3.297 1.00 93.44 189 LEU A CA 1
ATOM 1337 C C . LEU A 1 189 ? 8.045 -2.109 -3.370 1.00 93.44 189 LEU A C 1
ATOM 1339 O O . LEU A 1 189 ? 8.542 -2.731 -2.432 1.00 93.44 189 LEU A O 1
ATOM 1343 N N . LEU A 1 190 ? 8.758 -1.689 -4.418 1.00 93.50 190 LEU A N 1
ATOM 1344 C CA . LEU A 1 190 ? 10.195 -1.934 -4.557 1.00 93.50 190 LEU A CA 1
ATOM 1345 C C . LEU A 1 190 ? 10.993 -1.362 -3.377 1.00 93.50 190 LEU A C 1
ATOM 1347 O O . LEU A 1 190 ? 11.881 -2.026 -2.851 1.00 93.50 190 LEU A O 1
ATOM 1351 N N . LEU A 1 191 ? 10.650 -0.166 -2.888 1.00 91.56 191 LEU A N 1
ATOM 1352 C CA . LEU A 1 191 ? 11.321 0.401 -1.712 1.00 91.56 191 LEU A CA 1
ATOM 1353 C C . LEU A 1 191 ? 10.986 -0.324 -0.401 1.00 91.56 191 LEU A C 1
ATOM 1355 O O . LEU A 1 191 ? 11.812 -0.340 0.514 1.00 91.56 191 LEU A O 1
ATOM 1359 N N . LYS A 1 192 ? 9.805 -0.946 -0.302 1.00 89.62 192 LYS A N 1
ATOM 1360 C CA . LYS A 1 192 ? 9.418 -1.774 0.853 1.00 89.62 192 LYS A CA 1
ATOM 1361 C C . LYS A 1 192 ? 10.084 -3.154 0.853 1.00 89.62 192 LYS A C 1
ATOM 1363 O O . LYS A 1 192 ? 10.074 -3.812 1.893 1.00 89.62 192 LYS A O 1
ATOM 1368 N N . ALA A 1 193 ? 10.650 -3.586 -0.272 1.00 87.50 193 ALA A N 1
ATOM 1369 C CA . ALA A 1 193 ? 11.415 -4.819 -0.402 1.00 87.50 193 ALA A CA 1
ATOM 1370 C C . ALA A 1 193 ? 12.770 -4.543 -1.064 1.00 87.50 193 ALA A C 1
ATOM 1372 O O . ALA A 1 193 ? 12.909 -4.721 -2.270 1.00 87.50 193 ALA A O 1
ATOM 1373 N N . PRO A 1 194 ? 13.807 -4.167 -0.292 1.00 77.06 194 PRO A N 1
ATOM 1374 C CA . PRO A 1 194 ? 15.124 -3.858 -0.848 1.00 77.06 194 PRO A CA 1
ATOM 1375 C C . PRO A 1 194 ? 15.717 -4.969 -1.731 1.00 77.06 194 PRO A C 1
ATOM 1377 O O . PRO A 1 194 ? 16.419 -4.664 -2.688 1.00 77.06 194 PRO A O 1
ATOM 1380 N N . GLY A 1 195 ? 15.402 -6.243 -1.456 1.00 82.19 195 GLY A N 1
ATOM 1381 C CA . GLY A 1 195 ? 15.804 -7.377 -2.300 1.00 82.19 195 GLY A CA 1
ATOM 1382 C C . GLY A 1 195 ? 15.172 -7.373 -3.698 1.00 82.19 195 GLY A C 1
ATOM 1383 O O . GLY A 1 195 ? 15.806 -7.822 -4.650 1.00 82.19 195 GLY A O 1
ATOM 1384 N N . ALA A 1 196 ? 13.984 -6.779 -3.854 1.00 81.69 196 ALA A N 1
ATOM 1385 C CA . ALA A 1 196 ? 13.303 -6.645 -5.138 1.00 81.69 196 ALA A CA 1
ATOM 1386 C C . ALA A 1 196 ? 14.079 -5.756 -6.108 1.00 81.69 196 ALA A C 1
ATOM 1388 O O . ALA A 1 196 ? 14.048 -5.995 -7.311 1.00 81.69 196 ALA A O 1
ATOM 1389 N N . LEU A 1 197 ? 14.820 -4.769 -5.588 1.00 86.56 197 LEU A N 1
ATOM 1390 C CA . LEU A 1 197 ? 15.680 -3.929 -6.413 1.00 86.56 197 LEU A CA 1
ATOM 1391 C C . LEU A 1 197 ? 16.767 -4.743 -7.104 1.00 86.56 197 LEU A C 1
ATOM 1393 O O . LEU A 1 197 ? 17.277 -4.253 -8.090 1.00 86.56 197 LEU A O 1
ATOM 1397 N N . VAL A 1 198 ? 17.097 -5.955 -6.637 1.00 86.00 198 VAL A N 1
ATOM 1398 C CA . VAL A 1 198 ? 18.170 -6.795 -7.195 1.00 86.00 198 VAL A CA 1
ATOM 1399 C C . VAL A 1 198 ? 17.754 -7.575 -8.447 1.00 86.00 198 VAL A C 1
ATOM 1401 O O . VAL A 1 198 ? 18.560 -8.282 -9.050 1.00 86.00 198 VAL A O 1
ATOM 1404 N N . LYS A 1 199 ? 16.492 -7.460 -8.863 1.00 89.81 199 LYS A N 1
ATOM 1405 C CA . LYS A 1 199 ? 15.974 -8.201 -10.012 1.00 89.81 199 LYS A CA 1
ATOM 1406 C C . LYS A 1 199 ? 16.360 -7.550 -11.335 1.00 89.81 199 LYS A C 1
ATOM 1408 O O . LYS A 1 199 ? 16.357 -6.332 -11.484 1.00 89.81 199 LYS A O 1
ATOM 1413 N N . ASP A 1 200 ? 16.629 -8.407 -12.307 1.00 90.00 200 ASP A N 1
ATOM 1414 C CA . ASP A 1 200 ? 17.035 -8.081 -13.674 1.00 90.00 200 ASP A CA 1
ATOM 1415 C C . ASP A 1 200 ? 16.032 -7.204 -14.437 1.00 90.00 200 ASP A C 1
ATOM 1417 O O . ASP A 1 200 ? 16.442 -6.377 -15.243 1.00 90.00 200 ASP A O 1
ATOM 1421 N N . TRP A 1 201 ? 14.735 -7.322 -14.151 1.00 92.25 201 TRP A N 1
ATOM 1422 C CA . TRP A 1 201 ? 13.697 -6.501 -14.783 1.00 92.25 201 TRP A CA 1
ATOM 1423 C C . TRP A 1 201 ? 13.668 -5.043 -14.293 1.00 92.25 201 TRP A C 1
ATOM 1425 O O . TRP A 1 201 ? 13.110 -4.178 -14.971 1.00 92.25 201 TRP A O 1
ATOM 1435 N N . VAL A 1 202 ? 14.233 -4.749 -13.113 1.00 94.56 202 VAL A N 1
ATOM 1436 C CA . VAL A 1 202 ? 14.080 -3.441 -12.452 1.00 94.56 202 VAL A CA 1
ATOM 1437 C C . VAL A 1 202 ? 14.756 -2.299 -13.213 1.00 94.56 202 VAL A C 1
A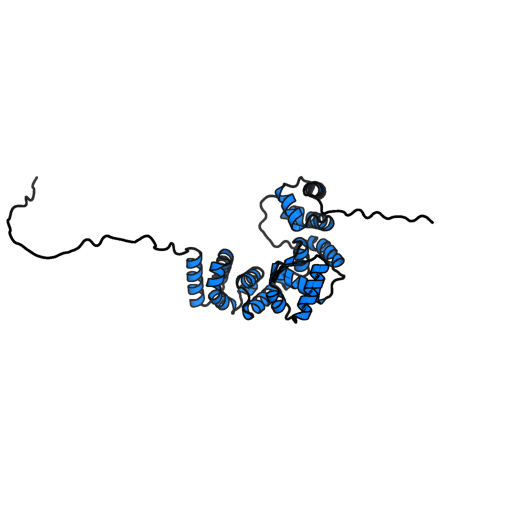TOM 1439 O O . VAL A 1 202 ? 14.103 -1.266 -13.359 1.00 94.56 202 VAL A O 1
ATOM 1442 N N . PRO A 1 203 ? 16.002 -2.415 -13.723 1.00 94.00 203 PRO A N 1
ATOM 1443 C CA . PRO A 1 203 ? 16.629 -1.346 -14.501 1.00 94.00 203 PRO A CA 1
ATOM 1444 C C . PRO A 1 203 ? 15.815 -0.943 -15.726 1.00 94.00 203 PRO A C 1
ATOM 1446 O O . PRO A 1 203 ? 15.601 0.247 -15.948 1.00 94.00 203 PRO A O 1
ATOM 1449 N N . ASP A 1 204 ? 15.336 -1.922 -16.493 1.00 93.94 204 ASP A N 1
ATOM 1450 C CA . ASP A 1 204 ? 14.592 -1.660 -17.725 1.00 93.94 204 ASP A CA 1
ATOM 1451 C C . ASP A 1 204 ? 13.228 -1.043 -17.421 1.00 93.94 204 ASP A C 1
ATOM 1453 O O . ASP A 1 204 ? 12.855 -0.032 -18.020 1.00 93.94 204 ASP A O 1
ATOM 1457 N N . TRP A 1 205 ? 12.519 -1.578 -16.422 1.00 96.31 205 TRP A N 1
ATOM 1458 C CA . TRP A 1 205 ? 11.271 -0.984 -15.949 1.00 96.31 205 TRP A CA 1
ATOM 1459 C C . TRP A 1 205 ? 11.472 0.447 -15.436 1.00 96.31 205 TRP A C 1
ATOM 1461 O O . TRP A 1 205 ? 10.682 1.336 -15.766 1.00 96.31 205 TRP A O 1
ATOM 1471 N N . LEU A 1 206 ? 12.527 0.694 -14.653 1.00 95.56 206 LEU A N 1
ATOM 1472 C CA . LEU A 1 206 ? 12.802 2.007 -14.076 1.00 95.56 206 LEU A CA 1
ATOM 1473 C C . LEU A 1 206 ? 13.117 3.026 -15.169 1.00 95.56 206 LEU A C 1
ATOM 1475 O O . LEU A 1 206 ? 12.580 4.127 -15.131 1.00 95.56 206 LEU A O 1
ATOM 1479 N N . LEU A 1 207 ? 13.932 2.663 -16.163 1.00 95.25 207 LEU A N 1
ATOM 1480 C CA . LEU A 1 207 ? 14.235 3.531 -17.302 1.00 95.25 207 LEU A CA 1
ATOM 1481 C C . LEU A 1 207 ? 12.994 3.828 -18.151 1.00 95.25 207 LEU A C 1
ATOM 1483 O O . LEU A 1 207 ? 12.812 4.975 -18.558 1.00 95.25 207 LEU A O 1
ATOM 1487 N N . ALA A 1 208 ? 12.124 2.838 -18.370 1.00 96.12 208 ALA A N 1
ATOM 1488 C CA . ALA A 1 208 ? 10.860 3.033 -19.080 1.00 96.12 208 ALA A CA 1
ATOM 1489 C C . ALA A 1 208 ? 9.885 3.942 -18.308 1.00 96.12 208 ALA A C 1
ATOM 1491 O O . ALA A 1 208 ? 9.166 4.736 -18.910 1.00 96.12 208 ALA A O 1
ATOM 1492 N N . SER A 1 209 ? 9.899 3.869 -16.974 1.00 96.38 209 SER A N 1
ATOM 1493 C CA . SER A 1 209 ? 8.937 4.559 -16.103 1.00 96.38 209 SER A CA 1
ATOM 1494 C C . SER A 1 209 ? 9.452 5.888 -15.533 1.00 96.38 209 SER A C 1
ATOM 1496 O O . SER A 1 209 ? 8.712 6.607 -14.861 1.00 96.38 209 SER A O 1
ATOM 1498 N N . VAL A 1 210 ? 10.721 6.246 -15.771 1.00 94.44 210 VAL A N 1
ATOM 1499 C CA . VAL A 1 210 ? 11.374 7.383 -15.095 1.00 94.44 210 VAL A CA 1
ATOM 1500 C C . VAL A 1 210 ? 10.741 8.732 -15.428 1.00 94.44 210 VAL A C 1
ATOM 1502 O O . VAL A 1 210 ? 10.746 9.630 -14.592 1.00 94.44 210 VAL A O 1
ATOM 1505 N N . ALA A 1 211 ? 10.194 8.887 -16.636 1.00 92.69 211 ALA A N 1
ATOM 1506 C CA . ALA A 1 211 ? 9.523 10.119 -17.042 1.00 92.69 211 ALA A CA 1
ATOM 1507 C C . ALA A 1 211 ? 8.203 10.313 -16.280 1.00 92.69 211 ALA A C 1
ATOM 1509 O O . ALA A 1 211 ? 7.948 11.403 -15.774 1.00 92.69 211 ALA A O 1
ATOM 1510 N N . GLU A 1 212 ? 7.408 9.245 -16.147 1.00 94.81 212 GLU A N 1
ATOM 1511 C CA . GLU A 1 212 ? 6.178 9.244 -15.348 1.00 94.81 212 GLU A CA 1
ATOM 1512 C C . GLU A 1 212 ? 6.499 9.518 -13.876 1.00 94.81 212 GLU A C 1
ATOM 1514 O O . GLU A 1 212 ? 5.971 10.465 -13.297 1.00 94.81 212 GLU A O 1
ATOM 1519 N N . LEU A 1 213 ? 7.426 8.748 -13.295 1.00 95.00 213 LEU A N 1
ATOM 1520 C CA . LEU A 1 213 ? 7.853 8.902 -11.902 1.00 95.00 213 LEU A CA 1
ATOM 1521 C C . LEU A 1 213 ? 8.433 10.290 -11.621 1.00 95.00 213 LEU A C 1
ATOM 1523 O O . LEU A 1 213 ? 8.172 10.863 -10.569 1.00 95.00 213 LEU A O 1
ATOM 1527 N N . GLY A 1 214 ? 9.211 10.846 -12.550 1.00 92.88 214 GLY A N 1
ATOM 1528 C CA . GLY A 1 214 ? 9.782 12.183 -12.418 1.00 92.88 214 GLY A CA 1
ATOM 1529 C C . GLY A 1 214 ? 8.727 13.290 -12.396 1.00 92.88 214 GLY A C 1
ATOM 1530 O O . GLY A 1 214 ? 8.962 14.319 -11.770 1.00 92.88 214 GLY A O 1
ATOM 1531 N N . ALA A 1 215 ? 7.574 13.086 -13.039 1.00 91.31 215 ALA A N 1
ATOM 1532 C CA . ALA A 1 215 ? 6.475 14.047 -13.056 1.00 91.31 215 ALA A CA 1
ATOM 1533 C C . ALA A 1 215 ? 5.529 13.889 -11.853 1.00 91.31 215 ALA A C 1
ATOM 1535 O O . ALA A 1 215 ? 5.128 14.888 -11.259 1.00 91.31 215 ALA A O 1
ATOM 1536 N N . SER A 1 216 ? 5.170 12.652 -11.490 1.00 91.44 216 SER A N 1
ATOM 1537 C CA . SER A 1 216 ? 4.185 12.370 -10.436 1.00 91.44 216 SER A CA 1
ATOM 1538 C C . SER A 1 216 ? 4.79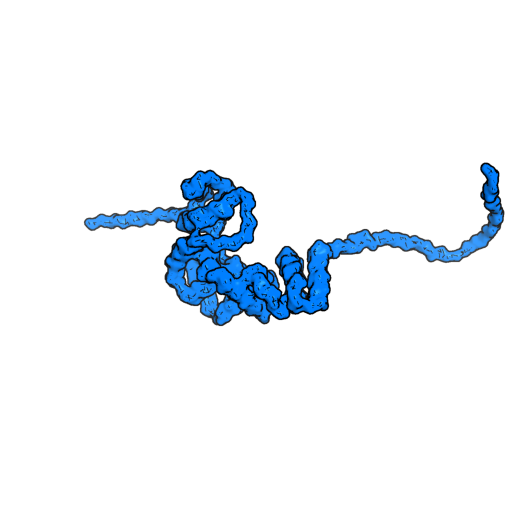5 12.255 -9.038 1.00 91.44 216 SER A C 1
ATOM 1540 O O . SER A 1 216 ? 4.196 12.708 -8.064 1.00 91.44 216 SER A O 1
ATOM 1542 N N . ALA A 1 217 ? 5.996 11.684 -8.925 1.00 93.69 217 ALA A N 1
ATOM 1543 C CA . ALA A 1 217 ? 6.646 11.391 -7.651 1.00 93.69 217 ALA A CA 1
ATOM 1544 C C . ALA A 1 217 ? 8.180 11.595 -7.710 1.00 93.69 217 ALA A C 1
ATOM 1546 O O . ALA A 1 217 ? 8.942 10.630 -7.567 1.00 93.69 217 ALA A O 1
ATOM 1547 N N . PRO A 1 218 ? 8.674 12.846 -7.856 1.00 93.56 218 PRO A N 1
ATOM 1548 C CA . PRO A 1 218 ? 10.099 13.133 -8.069 1.00 93.56 218 PRO A CA 1
ATOM 1549 C C . PRO A 1 218 ? 11.023 12.566 -6.982 1.00 93.56 218 PRO A C 1
ATOM 1551 O O . PRO A 1 218 ? 12.105 12.051 -7.274 1.00 93.56 218 PRO A O 1
ATOM 1554 N N . SER A 1 219 ? 10.593 12.621 -5.717 1.00 93.88 219 SER A N 1
ATOM 1555 C CA . SER A 1 219 ? 11.359 12.083 -4.586 1.00 93.88 219 SER A CA 1
ATOM 1556 C C . SER A 1 219 ? 11.483 10.560 -4.655 1.00 93.88 219 SER A C 1
ATOM 1558 O O . SER A 1 219 ? 12.566 10.022 -4.435 1.00 93.88 219 SER A O 1
ATOM 1560 N N . LEU A 1 220 ? 10.398 9.871 -5.026 1.00 94.31 220 LEU A N 1
ATOM 1561 C CA . LEU A 1 220 ? 10.389 8.419 -5.207 1.00 94.31 220 LEU A CA 1
ATOM 1562 C C . LEU A 1 220 ? 11.304 8.009 -6.367 1.00 94.31 220 LEU A C 1
ATOM 1564 O O . LEU A 1 220 ? 12.099 7.081 -6.229 1.00 94.31 220 LEU A O 1
ATOM 1568 N N . ALA A 1 221 ? 11.229 8.734 -7.487 1.00 95.44 221 ALA A N 1
ATOM 1569 C CA . ALA A 1 221 ? 12.093 8.526 -8.646 1.00 95.44 221 ALA A CA 1
ATOM 1570 C C . ALA A 1 221 ? 13.577 8.662 -8.272 1.00 95.44 221 ALA A C 1
ATOM 1572 O O . ALA A 1 221 ? 14.390 7.789 -8.571 1.00 95.44 221 ALA A O 1
ATOM 1573 N N . THR A 1 222 ? 13.916 9.741 -7.563 1.00 95.62 222 THR A N 1
ATOM 1574 C CA . THR A 1 222 ? 15.276 10.043 -7.096 1.00 95.62 222 THR A CA 1
ATOM 1575 C C . THR A 1 222 ? 15.816 8.928 -6.204 1.00 95.62 222 THR A C 1
ATOM 1577 O O . THR A 1 222 ? 16.948 8.473 -6.390 1.00 95.62 222 THR A O 1
ATOM 1580 N N . GLU A 1 223 ? 15.009 8.456 -5.254 1.00 95.31 223 GLU A N 1
ATOM 1581 C CA . GLU A 1 223 ? 15.402 7.387 -4.340 1.00 95.31 223 GLU A CA 1
ATOM 1582 C C . GLU A 1 223 ? 15.625 6.057 -5.072 1.00 95.31 223 GLU A C 1
ATOM 1584 O O . GLU A 1 223 ? 16.661 5.414 -4.875 1.00 95.31 223 GLU A O 1
ATOM 1589 N N . LEU A 1 224 ? 14.705 5.669 -5.960 1.00 94.81 224 LEU A N 1
ATOM 1590 C CA . LEU A 1 224 ? 14.825 4.446 -6.758 1.00 94.81 224 LEU A CA 1
ATOM 1591 C C . LEU A 1 224 ? 16.062 4.471 -7.659 1.00 94.81 224 LEU A C 1
ATOM 1593 O O . LEU A 1 224 ? 16.830 3.509 -7.653 1.00 94.81 224 LEU A O 1
ATOM 1597 N N . LEU A 1 225 ? 16.301 5.569 -8.384 1.00 94.69 225 LEU A N 1
ATOM 1598 C CA . LEU A 1 225 ? 17.487 5.732 -9.231 1.00 94.69 225 LEU A CA 1
ATOM 1599 C C . LEU A 1 225 ? 18.766 5.625 -8.398 1.00 94.69 225 LEU A C 1
ATOM 1601 O O . LEU A 1 225 ? 19.648 4.827 -8.713 1.00 94.69 225 LEU A O 1
ATOM 1605 N N . THR A 1 226 ? 18.842 6.365 -7.289 1.00 93.50 226 THR A N 1
ATOM 1606 C CA . THR A 1 226 ? 20.025 6.384 -6.417 1.00 93.50 226 THR A CA 1
ATOM 1607 C C . THR A 1 226 ? 20.348 4.998 -5.861 1.00 93.50 226 THR A C 1
ATOM 1609 O O . THR A 1 226 ? 21.516 4.603 -5.823 1.00 93.50 226 THR A O 1
ATOM 1612 N N . ARG A 1 227 ? 19.328 4.240 -5.441 1.00 93.38 227 ARG A N 1
ATOM 1613 C CA . ARG A 1 227 ? 19.513 2.884 -4.909 1.00 93.38 227 ARG A CA 1
ATOM 1614 C C . ARG A 1 227 ? 19.863 1.875 -5.997 1.00 93.38 227 ARG A C 1
ATOM 1616 O O . ARG A 1 227 ? 20.717 1.031 -5.743 1.00 93.38 227 ARG A O 1
ATOM 1623 N N . THR A 1 228 ? 19.248 1.968 -7.177 1.00 92.12 228 THR A N 1
ATOM 1624 C CA . THR A 1 228 ? 19.430 1.007 -8.283 1.00 92.12 228 THR A CA 1
ATOM 1625 C C . THR A 1 228 ? 20.795 1.163 -8.957 1.00 92.12 228 THR A C 1
ATOM 1627 O O . THR A 1 228 ? 21.444 0.165 -9.254 1.00 92.12 228 THR A O 1
ATOM 1630 N N . ILE A 1 229 ? 21.299 2.394 -9.118 1.00 91.19 229 ILE A N 1
ATOM 1631 C CA . ILE A 1 229 ? 22.626 2.665 -9.713 1.00 91.19 229 ILE A CA 1
ATOM 1632 C C . ILE A 1 229 ? 23.758 1.956 -8.953 1.00 91.19 229 ILE A C 1
ATOM 1634 O O . ILE A 1 229 ? 24.728 1.509 -9.563 1.00 91.19 229 ILE A O 1
ATOM 1638 N N . ARG A 1 230 ? 23.636 1.835 -7.625 1.00 88.00 230 ARG A N 1
ATOM 1639 C CA . ARG A 1 230 ? 24.648 1.211 -6.755 1.00 88.00 230 ARG A CA 1
ATOM 1640 C C . ARG A 1 230 ? 24.683 -0.313 -6.845 1.00 88.00 230 ARG A C 1
ATOM 1642 O O . ARG A 1 230 ? 25.528 -0.934 -6.207 1.00 88.00 230 ARG A O 1
ATOM 1649 N N . GLN A 1 231 ? 23.756 -0.914 -7.578 1.00 86.00 231 GLN A N 1
ATOM 1650 C CA . GLN A 1 231 ? 23.610 -2.354 -7.605 1.00 86.00 231 GLN A CA 1
ATOM 1651 C C . GLN A 1 231 ? 24.403 -3.015 -8.743 1.00 86.00 231 GLN A C 1
ATOM 1653 O O . GLN A 1 231 ? 24.582 -2.414 -9.807 1.00 86.00 231 GLN A O 1
ATOM 1658 N N . PRO A 1 232 ? 24.845 -4.275 -8.569 1.00 79.06 232 PRO A N 1
ATOM 1659 C CA . PRO A 1 232 ? 25.761 -4.918 -9.510 1.00 79.06 232 PRO A CA 1
ATOM 1660 C C . PRO A 1 232 ? 25.132 -5.304 -10.860 1.00 79.06 232 PRO A C 1
ATOM 1662 O O . PRO A 1 232 ? 25.851 -5.356 -11.852 1.00 79.06 232 PRO A O 1
ATOM 1665 N N . PHE A 1 233 ? 23.819 -5.542 -10.929 1.00 78.69 233 PHE A N 1
ATOM 1666 C CA . PHE A 1 233 ? 23.135 -6.088 -12.117 1.00 78.69 233 PHE A CA 1
ATOM 1667 C C . PHE A 1 233 ? 22.805 -5.050 -13.202 1.00 78.69 233 PHE A C 1
ATOM 1669 O O . PHE A 1 233 ? 22.446 -5.434 -14.311 1.00 78.69 233 PHE A O 1
ATOM 1676 N N . ALA A 1 234 ? 22.923 -3.749 -12.924 1.00 82.25 234 ALA A N 1
ATOM 1677 C CA . ALA A 1 234 ? 22.764 -2.739 -13.967 1.00 82.25 234 ALA A CA 1
ATOM 1678 C C . ALA A 1 234 ? 23.963 -2.784 -14.929 1.00 82.25 234 ALA A C 1
ATOM 1680 O O . ALA A 1 234 ? 25.113 -2.841 -14.497 1.00 82.25 234 ALA A O 1
ATOM 1681 N N . THR A 1 235 ? 23.720 -2.734 -16.234 1.00 89.44 235 THR A N 1
ATOM 1682 C CA . THR A 1 235 ? 24.782 -2.547 -17.234 1.00 89.44 235 THR A CA 1
ATOM 1683 C C . THR A 1 235 ? 25.351 -1.131 -17.156 1.00 89.44 235 THR A C 1
ATOM 1685 O O . THR A 1 235 ? 24.714 -0.217 -16.630 1.00 89.44 235 THR A O 1
ATOM 1688 N N . GLU A 1 236 ? 26.541 -0.914 -17.717 1.00 90.00 236 GLU A N 1
ATOM 1689 C CA . GLU A 1 236 ? 27.145 0.425 -17.737 1.00 90.00 236 GLU A CA 1
ATOM 1690 C C . GLU A 1 236 ? 26.287 1.439 -18.510 1.00 90.00 236 GLU A C 1
ATOM 1692 O O . GLU A 1 236 ? 26.102 2.573 -18.072 1.00 90.00 236 GLU A O 1
ATOM 1697 N N . ALA A 1 237 ? 25.661 1.003 -19.607 1.00 91.88 237 ALA A N 1
ATOM 1698 C CA . ALA A 1 237 ? 24.723 1.824 -20.367 1.00 91.88 237 ALA A CA 1
ATOM 1699 C C . ALA A 1 237 ? 23.478 2.198 -19.542 1.00 91.88 237 ALA A C 1
ATOM 1701 O O . ALA A 1 237 ? 23.081 3.365 -19.518 1.00 91.88 237 ALA A O 1
ATOM 1702 N N . GLN A 1 238 ? 22.888 1.238 -18.818 1.00 92.31 238 GLN A N 1
ATOM 1703 C CA . GLN A 1 238 ? 21.754 1.508 -17.926 1.00 92.31 238 GLN A CA 1
ATOM 1704 C C . GLN A 1 238 ? 22.157 2.441 -16.777 1.00 92.31 238 GLN A C 1
ATOM 1706 O O . GLN A 1 238 ? 21.409 3.362 -16.454 1.00 92.31 238 GLN A O 1
ATOM 1711 N N . ARG A 1 239 ? 23.347 2.262 -16.185 1.00 92.94 239 ARG A N 1
ATOM 1712 C CA . ARG A 1 239 ? 23.879 3.167 -15.151 1.00 92.94 239 ARG A CA 1
ATOM 1713 C C . ARG A 1 239 ? 24.015 4.596 -15.665 1.00 92.94 239 ARG A C 1
ATOM 1715 O O . ARG A 1 239 ? 23.515 5.515 -15.016 1.00 92.94 239 ARG A O 1
ATOM 1722 N N . ALA A 1 240 ? 24.618 4.783 -16.837 1.00 93.31 240 ALA A N 1
ATOM 1723 C CA . ALA A 1 240 ? 24.749 6.096 -17.461 1.00 93.31 240 ALA A CA 1
ATOM 1724 C C . ALA A 1 240 ? 23.377 6.741 -17.739 1.00 93.31 240 ALA A C 1
ATOM 1726 O O . ALA A 1 240 ? 23.165 7.913 -17.421 1.00 93.31 240 ALA A O 1
ATOM 1727 N N . ALA A 1 241 ? 22.415 5.970 -18.258 1.00 94.62 241 ALA A N 1
ATOM 1728 C CA . ALA A 1 241 ? 21.057 6.449 -18.520 1.00 94.62 241 ALA A CA 1
ATOM 1729 C C . ALA A 1 241 ? 20.308 6.842 -17.232 1.00 94.62 241 ALA A C 1
ATOM 1731 O O . ALA A 1 241 ? 19.666 7.895 -17.188 1.00 94.62 241 ALA A O 1
ATOM 1732 N N . MET A 1 242 ? 20.426 6.043 -16.166 1.00 94.69 242 MET A N 1
ATOM 1733 C CA . MET A 1 242 ? 19.835 6.346 -14.859 1.00 94.69 242 MET A CA 1
ATOM 1734 C C . MET A 1 242 ? 20.458 7.597 -14.229 1.00 94.69 242 MET A C 1
ATOM 1736 O O . MET A 1 242 ? 19.727 8.438 -13.710 1.00 94.69 242 MET A O 1
ATOM 1740 N N . LEU A 1 243 ? 21.783 7.773 -14.318 1.00 94.50 243 LEU A N 1
ATOM 1741 C CA . LEU A 1 243 ? 22.463 8.992 -13.864 1.00 94.50 243 LEU A CA 1
ATOM 1742 C C . LEU A 1 243 ? 21.979 10.225 -14.635 1.00 94.50 243 LEU A C 1
ATOM 1744 O O . LEU A 1 243 ? 21.671 11.245 -14.025 1.00 94.50 243 LEU A O 1
ATOM 1748 N N . ALA A 1 244 ? 21.838 10.123 -15.959 1.00 93.44 244 ALA A N 1
ATOM 1749 C CA . ALA A 1 244 ? 21.300 11.200 -16.787 1.00 93.44 244 ALA A CA 1
ATOM 1750 C C . ALA A 1 244 ? 19.820 11.509 -16.490 1.00 93.44 244 ALA A C 1
ATOM 1752 O O . ALA A 1 244 ? 19.355 12.630 -16.700 1.00 93.44 244 ALA A O 1
ATOM 1753 N N . ALA A 1 245 ? 19.037 10.525 -16.044 1.00 93.06 245 ALA A N 1
ATOM 1754 C CA . ALA A 1 245 ? 17.668 10.754 -15.589 1.00 93.06 245 ALA A CA 1
ATOM 1755 C C . ALA A 1 245 ? 17.631 11.435 -14.215 1.00 93.06 245 ALA A C 1
ATOM 1757 O O . ALA A 1 245 ? 16.894 12.402 -14.030 1.00 93.06 245 ALA A O 1
ATOM 1758 N N . LEU A 1 246 ? 18.481 10.991 -13.288 1.00 93.38 246 LEU A N 1
ATOM 1759 C CA . LEU A 1 246 ? 18.621 11.580 -11.960 1.00 93.38 246 LEU A CA 1
ATOM 1760 C C . LEU A 1 246 ? 19.039 13.053 -12.043 1.00 93.38 246 LEU A C 1
ATOM 1762 O O . LEU A 1 246 ? 18.442 13.896 -11.378 1.00 93.38 246 LEU A O 1
ATOM 1766 N N . THR A 1 247 ? 20.009 13.389 -12.901 1.00 93.56 247 THR A N 1
ATOM 1767 C CA . THR A 1 247 ? 20.425 14.784 -13.107 1.00 93.56 247 THR A CA 1
ATOM 1768 C C . THR A 1 247 ? 19.293 15.642 -13.655 1.00 93.56 247 THR A C 1
ATOM 1770 O O . THR A 1 247 ? 19.112 16.747 -13.165 1.00 93.56 247 THR A O 1
ATOM 1773 N N . ARG A 1 248 ? 18.483 15.146 -14.599 1.00 91.31 248 ARG A N 1
ATOM 1774 C CA . ARG A 1 248 ? 17.312 15.882 -15.115 1.00 91.31 248 ARG A CA 1
ATOM 1775 C C . ARG A 1 248 ? 16.251 16.154 -14.048 1.00 91.31 248 ARG A C 1
ATOM 1777 O O . ARG A 1 248 ? 15.630 17.210 -14.087 1.00 91.31 248 ARG A O 1
ATOM 1784 N N . ILE A 1 249 ? 16.041 15.219 -13.120 1.00 92.12 249 ILE A N 1
ATOM 1785 C CA . ILE A 1 249 ? 15.074 15.379 -12.023 1.00 92.12 249 ILE A CA 1
ATOM 1786 C C . ILE A 1 249 ? 15.597 16.373 -10.976 1.00 92.12 249 ILE A C 1
ATOM 1788 O O . ILE A 1 249 ? 14.847 17.229 -10.517 1.00 92.12 249 ILE A O 1
ATOM 1792 N N . LEU A 1 250 ? 16.881 16.284 -10.611 1.00 89.06 250 LEU A N 1
ATOM 1793 C CA . LEU A 1 250 ? 17.493 17.139 -9.582 1.00 89.06 250 LEU A CA 1
ATOM 1794 C C . LEU A 1 250 ? 17.844 18.544 -10.082 1.00 89.06 250 LEU A C 1
ATOM 1796 O O . LEU A 1 250 ? 17.834 19.504 -9.313 1.00 89.06 250 LEU A O 1
ATOM 1800 N N . LEU A 1 251 ? 18.169 18.662 -11.364 1.00 86.81 251 LEU A N 1
ATOM 1801 C CA . LEU A 1 251 ? 18.442 19.909 -12.061 1.00 86.81 251 LEU A CA 1
ATOM 1802 C C . LEU A 1 251 ? 17.356 20.076 -13.122 1.00 86.81 251 LEU A C 1
ATOM 1804 O O . LEU A 1 251 ? 17.646 19.910 -14.313 1.00 86.81 251 LEU A O 1
ATOM 1808 N N . PRO A 1 252 ? 16.105 20.385 -12.717 1.00 72.62 252 PRO A N 1
ATOM 1809 C CA . PRO A 1 252 ? 15.088 20.744 -13.685 1.00 72.62 252 PRO A CA 1
ATOM 1810 C C . PRO A 1 252 ? 15.680 21.878 -14.503 1.00 72.62 252 PRO A C 1
ATOM 1812 O O . PRO A 1 252 ? 16.160 22.866 -13.939 1.00 72.62 252 PRO A O 1
ATOM 1815 N N . SER A 1 253 ? 15.762 21.676 -15.817 1.00 60.72 253 SER A N 1
ATOM 1816 C CA . SER A 1 253 ? 16.370 22.637 -16.723 1.00 60.72 253 SER A CA 1
ATOM 1817 C C . SER A 1 253 ? 15.733 23.991 -16.439 1.00 60.72 253 SER A C 1
ATOM 1819 O O . SER A 1 253 ? 14.567 24.226 -16.752 1.00 60.72 253 SER A O 1
ATOM 1821 N N . ARG A 1 254 ? 16.485 24.882 -15.778 1.00 54.88 254 ARG A N 1
ATOM 1822 C CA . ARG A 1 254 ? 16.137 26.296 -15.725 1.00 54.88 254 ARG A CA 1
ATOM 1823 C C . ARG A 1 254 ? 16.093 26.694 -17.182 1.00 54.88 254 ARG A C 1
ATOM 1825 O O . ARG A 1 254 ? 17.139 26.728 -17.827 1.00 54.88 254 ARG A O 1
ATOM 1832 N N . GLY A 1 255 ? 14.883 26.855 -17.713 1.00 49.44 255 GLY A N 1
ATOM 1833 C CA . GLY A 1 255 ? 14.699 27.194 -19.107 1.00 49.44 255 GLY A CA 1
ATOM 1834 C C . GLY A 1 255 ? 15.637 28.344 -19.438 1.00 49.44 255 GLY A C 1
ATOM 1835 O O . GLY A 1 255 ? 15.654 29.355 -18.738 1.00 49.44 255 GLY A O 1
ATOM 1836 N N . LEU A 1 256 ? 16.400 28.205 -20.517 1.00 47.06 256 LEU A N 1
ATOM 1837 C CA . LEU A 1 256 ? 17.091 29.317 -21.167 1.00 47.06 256 LEU A CA 1
ATOM 1838 C C . LEU A 1 256 ? 16.070 30.291 -21.805 1.00 47.06 256 LEU A C 1
ATOM 1840 O O . LEU A 1 256 ? 16.316 30.872 -22.855 1.00 47.06 256 LEU A O 1
ATOM 1844 N N . ALA A 1 257 ? 14.912 30.496 -21.173 1.00 47.75 257 ALA A N 1
ATOM 1845 C CA . ALA A 1 257 ? 13.950 31.543 -21.477 1.00 47.75 257 ALA A CA 1
ATOM 1846 C C . ALA A 1 257 ? 14.415 32.826 -20.772 1.00 47.75 257 ALA A C 1
ATOM 1848 O O . ALA A 1 257 ? 13.816 33.300 -19.813 1.00 47.75 257 ALA A O 1
ATOM 1849 N N . GLY A 1 258 ? 15.572 33.323 -21.202 1.00 46.78 258 GLY A N 1
ATOM 1850 C CA . GLY A 1 258 ? 16.223 34.486 -20.603 1.00 46.78 258 GLY A CA 1
ATOM 1851 C C . GLY A 1 258 ? 17.522 34.918 -21.277 1.00 46.78 258 GLY A C 1
ATOM 1852 O O . GLY A 1 258 ? 18.225 35.754 -20.728 1.00 46.78 258 GLY A O 1
ATOM 1853 N N . VAL A 1 259 ? 17.855 34.382 -22.457 1.00 45.34 259 VAL A N 1
ATOM 1854 C CA . VAL A 1 259 ? 18.892 34.962 -23.329 1.00 45.34 259 VAL A CA 1
ATOM 1855 C C . VAL A 1 259 ? 18.263 35.248 -24.691 1.00 45.34 259 VAL A C 1
ATOM 1857 O O . VAL A 1 259 ? 18.640 34.706 -25.724 1.00 45.34 259 VAL A O 1
ATOM 1860 N N . GLY A 1 260 ? 17.214 36.068 -24.668 1.00 44.59 260 GLY A N 1
ATOM 1861 C CA . GLY A 1 260 ? 16.685 36.721 -25.855 1.00 44.59 260 GLY A CA 1
ATOM 1862 C C . GLY A 1 260 ? 17.342 38.088 -26.011 1.00 44.59 260 GLY A C 1
ATOM 1863 O O . GLY A 1 260 ? 17.244 38.913 -25.111 1.00 44.59 260 GLY A O 1
ATOM 1864 N N . ALA A 1 261 ? 17.946 38.305 -27.179 1.00 41.69 261 ALA A N 1
ATOM 1865 C CA . ALA A 1 261 ? 18.427 39.577 -27.725 1.00 41.69 261 ALA A CA 1
ATOM 1866 C C . ALA A 1 261 ? 19.785 40.112 -27.220 1.00 41.69 261 ALA A C 1
ATOM 1868 O O . ALA A 1 261 ? 19.868 41.063 -26.449 1.00 41.69 261 ALA A O 1
ATOM 1869 N N . LEU A 1 262 ? 20.868 39.613 -27.825 1.00 50.66 262 LEU A N 1
ATOM 1870 C CA . LEU A 1 262 ? 21.943 40.517 -28.249 1.00 50.66 262 LEU A CA 1
ATOM 1871 C C . LEU A 1 262 ? 21.412 41.341 -29.441 1.00 50.66 262 LEU A C 1
ATOM 1873 O O . LEU A 1 262 ? 20.975 40.733 -30.425 1.00 50.66 262 LEU A O 1
ATOM 1877 N N . PRO A 1 263 ? 21.426 42.686 -29.410 1.00 41.19 263 PRO A N 1
ATOM 1878 C CA . PRO A 1 263 ? 21.052 43.485 -30.568 1.00 41.19 263 PRO A CA 1
ATOM 1879 C C . PRO A 1 263 ? 22.091 43.303 -31.676 1.00 41.19 263 PRO A C 1
ATOM 1881 O O . PRO A 1 263 ? 23.241 43.725 -31.558 1.00 41.19 263 PRO A O 1
ATOM 1884 N N . SER A 1 264 ? 21.678 42.691 -32.781 1.00 46.97 264 SER A N 1
ATOM 1885 C CA . SER A 1 264 ? 22.419 42.685 -34.041 1.00 46.97 264 SER A CA 1
ATOM 1886 C C . SER A 1 264 ? 22.281 44.071 -34.685 1.00 46.97 264 SER A C 1
ATOM 1888 O O . SER A 1 264 ? 21.394 44.325 -35.500 1.00 46.97 264 SER A O 1
ATOM 1890 N N . ALA A 1 265 ? 23.143 45.010 -34.291 1.00 41.09 265 ALA A N 1
ATOM 1891 C CA . ALA A 1 265 ? 23.242 46.307 -34.949 1.00 41.09 265 ALA A CA 1
ATOM 1892 C C . ALA A 1 265 ? 24.075 46.182 -36.238 1.00 41.09 265 ALA A C 1
ATOM 1894 O O . ALA A 1 265 ? 25.301 46.164 -36.219 1.00 41.09 265 ALA A O 1
ATOM 1895 N N . ARG A 1 266 ? 23.337 46.042 -37.347 1.00 41.25 266 ARG A N 1
ATOM 1896 C CA . ARG A 1 266 ? 23.635 46.415 -38.743 1.00 41.25 266 ARG A CA 1
ATOM 1897 C C . ARG A 1 266 ? 25.085 46.808 -39.073 1.00 41.25 266 ARG A C 1
ATOM 1899 O O . ARG A 1 266 ? 25.492 47.947 -38.867 1.00 41.25 266 ARG A O 1
ATOM 1906 N N . LEU A 1 267 ? 25.768 45.921 -39.795 1.00 39.38 267 LEU A N 1
ATOM 1907 C CA . LEU A 1 267 ? 26.788 46.306 -40.767 1.00 39.38 267 LEU A CA 1
ATOM 1908 C C . LEU A 1 267 ? 26.066 46.621 -42.093 1.00 39.38 267 LEU A C 1
ATOM 1910 O O . LEU A 1 267 ? 25.671 45.708 -42.815 1.00 39.38 267 LEU A O 1
ATOM 1914 N N . GLN A 1 268 ? 25.834 47.902 -42.391 1.00 45.12 268 GLN A N 1
ATOM 1915 C CA . GLN A 1 268 ? 25.576 48.351 -43.764 1.00 45.12 268 GLN A CA 1
ATOM 1916 C C . GLN A 1 268 ? 26.852 48.975 -44.319 1.00 45.12 268 GLN A C 1
ATOM 1918 O O . GLN A 1 268 ? 27.508 49.786 -43.668 1.00 45.12 268 GLN A O 1
ATOM 1923 N N . ALA A 1 269 ? 27.208 48.517 -45.512 1.00 39.78 269 ALA A N 1
ATOM 1924 C CA . ALA A 1 269 ? 28.439 48.816 -46.209 1.00 39.78 269 ALA A CA 1
ATOM 1925 C C . ALA A 1 269 ? 28.350 50.085 -47.077 1.00 39.78 269 ALA A C 1
ATOM 1927 O O . ALA A 1 269 ? 27.293 50.415 -47.604 1.00 39.78 269 ALA A O 1
ATOM 1928 N N . ALA A 1 270 ? 29.544 50.641 -47.309 1.00 35.31 270 ALA A N 1
ATOM 1929 C CA . ALA A 1 270 ? 30.024 51.308 -48.523 1.00 35.31 270 ALA A CA 1
ATOM 1930 C C . ALA A 1 270 ? 29.598 52.759 -48.832 1.00 35.31 270 ALA A C 1
ATOM 1932 O O . ALA A 1 270 ? 28.466 53.043 -49.205 1.00 35.31 270 ALA A O 1
ATOM 1933 N N . GLY A 1 271 ? 30.613 53.636 -48.866 1.00 33.62 271 GLY A N 1
ATOM 1934 C CA . GLY A 1 271 ? 30.656 54.789 -49.768 1.00 33.62 271 GLY A CA 1
ATOM 1935 C C . GLY A 1 271 ? 31.383 56.016 -49.214 1.00 33.62 271 GLY A C 1
ATOM 1936 O O . GLY A 1 271 ? 30.784 56.787 -48.480 1.00 33.62 271 GLY A O 1
ATOM 1937 N N . GLY A 1 272 ? 32.628 56.254 -49.651 1.00 32.97 272 GLY A N 1
ATOM 1938 C CA . GLY A 1 272 ? 33.113 57.632 -49.838 1.00 32.97 272 GLY A CA 1
ATOM 1939 C C . GLY A 1 272 ? 34.325 58.112 -49.023 1.00 32.97 272 GLY A C 1
ATOM 1940 O O . GLY A 1 272 ? 34.159 58.720 -47.980 1.00 32.97 272 GLY A O 1
ATOM 1941 N N . VAL A 1 273 ? 35.517 57.883 -49.587 1.00 37.94 273 VAL A N 1
ATOM 1942 C CA . VAL A 1 273 ? 36.697 58.773 -49.740 1.00 37.94 273 VAL A CA 1
ATOM 1943 C C . VAL A 1 273 ? 37.190 59.688 -48.583 1.00 37.94 273 VAL A C 1
ATOM 1945 O O . VAL A 1 273 ? 36.470 60.523 -48.055 1.00 37.94 273 VAL A O 1
ATOM 1948 N N . VAL A 1 274 ? 38.525 59.650 -48.412 1.00 35.72 274 VAL A N 1
ATOM 1949 C CA . VAL A 1 274 ? 39.497 60.750 -48.149 1.00 35.72 274 VAL A CA 1
ATOM 1950 C C . VAL A 1 274 ? 40.313 60.602 -46.846 1.00 35.72 274 VAL A C 1
ATOM 1952 O O . VAL A 1 274 ? 39.864 60.881 -45.742 1.00 35.72 274 VAL A O 1
ATOM 1955 N N . HIS A 1 275 ? 41.581 60.212 -47.031 1.00 36.91 275 HIS A N 1
ATOM 1956 C CA . HIS A 1 275 ? 42.735 60.413 -46.137 1.00 36.91 275 HIS A CA 1
ATOM 1957 C C . HIS A 1 275 ? 42.879 61.882 -45.678 1.00 36.91 275 HIS A C 1
ATOM 1959 O O . HIS A 1 275 ? 42.653 62.770 -46.497 1.00 36.91 275 HIS A O 1
ATOM 1965 N N . PRO A 1 276 ? 43.382 62.180 -44.457 1.00 45.59 276 PRO A N 1
ATOM 1966 C CA . PRO A 1 276 ? 44.843 62.221 -44.296 1.00 45.59 276 PRO A CA 1
ATOM 1967 C C . PRO A 1 276 ? 45.420 61.850 -42.912 1.00 45.59 276 PRO A C 1
ATOM 1969 O O . PRO A 1 276 ? 44.904 62.173 -41.851 1.00 45.59 276 PRO A O 1
ATOM 1972 N N . VAL A 1 277 ? 46.581 61.194 -42.987 1.00 37.34 277 VAL A N 1
ATOM 1973 C CA . VAL A 1 277 ? 47.839 61.416 -42.243 1.00 37.34 277 VAL A CA 1
ATOM 1974 C C . VAL A 1 277 ? 47.804 62.404 -41.054 1.00 37.34 277 VAL A C 1
ATOM 1976 O O . VAL A 1 277 ? 47.693 63.605 -41.272 1.00 37.34 277 VAL A O 1
ATOM 1979 N N . ARG A 1 278 ? 48.143 61.943 -39.835 1.00 36.88 278 ARG A N 1
ATOM 1980 C CA . ARG A 1 278 ? 49.377 62.346 -39.104 1.00 36.88 278 ARG A CA 1
ATOM 1981 C C . ARG A 1 278 ? 49.486 61.777 -37.676 1.00 36.88 278 ARG A C 1
ATOM 1983 O O . ARG A 1 278 ? 48.666 62.055 -36.817 1.00 36.88 278 ARG A O 1
ATOM 1990 N N . LYS A 1 279 ? 50.656 61.163 -37.460 1.00 42.62 279 LYS A N 1
ATOM 1991 C CA . LYS A 1 279 ? 51.566 61.246 -36.299 1.00 42.62 279 LYS A CA 1
ATOM 1992 C C . LYS A 1 279 ? 51.139 60.664 -34.943 1.00 42.62 279 LYS A C 1
ATOM 1994 O O . LYS A 1 279 ? 50.492 61.297 -34.123 1.00 42.62 279 LYS A O 1
ATOM 1999 N N . ILE A 1 280 ? 51.742 59.504 -34.696 1.00 46.75 280 ILE A N 1
ATOM 2000 C CA . ILE A 1 280 ? 52.233 59.000 -33.408 1.00 46.75 280 ILE A CA 1
ATOM 2001 C C . ILE A 1 280 ? 53.237 60.001 -32.792 1.00 46.75 280 ILE A C 1
ATOM 2003 O O . ILE A 1 280 ? 54.029 60.590 -33.537 1.00 46.75 280 ILE A O 1
ATOM 2007 N N . PRO A 1 281 ? 53.320 60.087 -31.455 1.00 53.88 281 PRO A N 1
ATOM 2008 C CA . PRO A 1 281 ? 54.609 60.165 -30.782 1.00 53.88 281 PRO A CA 1
ATOM 2009 C C . PRO A 1 281 ? 54.829 58.935 -29.890 1.00 53.88 281 PRO A C 1
ATOM 2011 O O . PRO A 1 281 ? 54.055 58.640 -28.984 1.00 53.88 281 PRO A O 1
ATOM 2014 N N . VAL A 1 282 ? 55.916 58.224 -30.191 1.00 44.50 282 VAL A N 1
ATOM 2015 C CA . VAL A 1 282 ? 56.602 57.292 -29.295 1.00 44.50 282 VAL A CA 1
ATOM 2016 C C . VAL A 1 282 ? 57.349 58.165 -28.287 1.00 44.50 282 VAL A C 1
ATOM 2018 O O . VAL A 1 282 ? 57.930 59.179 -28.676 1.00 44.50 282 VAL A O 1
ATOM 2021 N N . GLY A 1 283 ? 57.263 57.819 -27.003 1.00 41.22 283 GLY A N 1
ATOM 2022 C CA . GLY A 1 283 ? 57.781 58.636 -25.906 1.00 41.22 283 GLY A CA 1
ATOM 2023 C C . GLY A 1 283 ? 59.302 58.697 -25.820 1.00 41.22 283 GLY A C 1
ATOM 2024 O O . GLY A 1 283 ? 60.003 58.090 -26.624 1.00 41.22 283 GLY A O 1
ATOM 2025 N N . THR A 1 284 ? 59.816 59.398 -24.809 1.00 43.69 284 THR A N 1
ATOM 2026 C CA . THR A 1 284 ? 61.032 59.005 -24.078 1.00 43.69 284 THR A CA 1
ATOM 2027 C C . THR A 1 284 ? 61.240 59.877 -22.839 1.00 43.69 284 THR A C 1
ATOM 2029 O O . THR A 1 284 ? 61.056 61.090 -22.911 1.00 43.69 284 THR A O 1
ATOM 2032 N N . GLN A 1 285 ? 61.736 59.199 -21.797 1.00 42.97 285 GLN A N 1
ATOM 2033 C CA . GLN A 1 285 ? 62.244 59.639 -20.487 1.00 42.97 285 GLN A CA 1
ATOM 2034 C C . GLN A 1 285 ? 61.233 59.743 -19.348 1.00 42.97 285 GLN A C 1
ATOM 2036 O O . GLN A 1 285 ? 60.315 60.585 -19.411 1.00 42.97 285 GLN A O 1
#

Organism: NCBI:txid37925